Protein AF-S3EBP0-F1 (afdb_monomer_lite)

pLDDT: mean 75.63, std 21.18, range [31.36, 96.62]

Organism: Glarea lozoyensis (strain ATCC 20868 / MF5171) (NCBI:txid1116229)

Radius of gyration: 54.94 Å; chains: 1; bounding box: 92×69×129 Å

Sequence (238 aa):
MAEHQNNPNSGNFPIDYTMTTGSQNLVYSDDFMQFRIDVGENQRFEYEEEFISAAHEATAYANGRDAKVRFMFRVRAAMAAELDAMADAQIEAEEIARERAKNGVDEDAQKIEEERKKEEAEAQHNAQVRAREKEKSEAKAKELAKADENFHLSCKKFFDNTKKEDFPIPPRTGMSCPRKGCVRGNDLNVCHHDIQRLFKGQDLLRERLRWHPDRFQSGTHNQELAKEMFQLLQVIIG

Foldseek 3Di:
DDDDDDDDDDDDDDDFDFDDDPDDGDGDDPPDDDDDDCDDDDDDDPDPCVVVVLVVVLVVPPPDPVSVVVVVVVVVVVVVVVVVVVVVVVVVVVVVVVVVVVVVVVVVVVVVVVVVVVVVVVVVVVVVVVVVVVVVVVVVVVVLVVQLVVLVVLVVVCLVPVPPDDDRQRDDPDQDDPDPPWDADPPSSGTLVSVCVSCPPHDLVVVLVSLQLVVDDPPDPSSVVSVSSNVSSVVVVD

Structure (mmCIF, N/CA/C/O backbone):
data_AF-S3EBP0-F1
#
_entry.id   AF-S3EBP0-F1
#
loop_
_atom_site.group_PDB
_atom_site.id
_atom_site.type_symbol
_atom_site.label_atom_id
_atom_site.label_alt_id
_atom_site.label_comp_id
_atom_site.label_asym_id
_atom_site.label_entity_id
_atom_site.label_seq_id
_atom_site.pdbx_PDB_ins_code
_atom_site.Cartn_x
_atom_site.Cartn_y
_atom_site.Cartn_z
_atom_site.occupancy
_atom_site.B_iso_or_equiv
_atom_site.auth_seq_id
_atom_site.auth_comp_id
_atom_site.auth_asym_id
_atom_site.auth_atom_id
_atom_site.pdbx_PDB_model_num
ATOM 1 N N . MET A 1 1 ? 26.709 -59.222 -77.912 1.00 37.44 1 MET A N 1
ATOM 2 C CA . MET A 1 1 ? 27.303 -59.299 -79.262 1.00 37.44 1 MET A CA 1
ATOM 3 C C . MET A 1 1 ? 27.043 -57.975 -79.943 1.00 37.44 1 MET A C 1
ATOM 5 O O . MET A 1 1 ? 26.006 -57.379 -79.692 1.00 37.44 1 MET A O 1
ATOM 9 N N . ALA A 1 2 ? 28.057 -57.496 -80.651 1.00 37.38 2 ALA A N 1
ATOM 10 C CA . ALA A 1 2 ? 28.182 -56.152 -81.187 1.00 37.38 2 ALA A CA 1
ATOM 11 C C . ALA A 1 2 ? 27.169 -55.846 -82.293 1.00 37.38 2 ALA A C 1
ATOM 13 O O . ALA A 1 2 ? 26.900 -56.715 -83.115 1.00 37.38 2 ALA A O 1
ATOM 14 N N . GLU A 1 3 ? 26.750 -54.585 -82.379 1.00 36.06 3 GLU A N 1
ATOM 15 C CA . GLU A 1 3 ? 26.377 -53.969 -83.650 1.00 36.06 3 GLU A CA 1
ATOM 16 C C . GLU A 1 3 ? 27.093 -52.622 -83.772 1.00 36.06 3 GLU A C 1
ATOM 18 O O . GLU A 1 3 ? 26.819 -51.654 -83.067 1.00 36.06 3 GLU A O 1
ATOM 23 N N . HIS A 1 4 ? 28.092 -52.628 -84.654 1.00 38.84 4 HIS A N 1
ATOM 24 C CA . HIS A 1 4 ? 28.743 -51.455 -85.212 1.00 38.84 4 HIS A CA 1
ATOM 25 C C . HIS A 1 4 ? 27.740 -50.695 -86.084 1.00 38.84 4 HIS A C 1
ATOM 27 O O . HIS A 1 4 ? 27.168 -51.277 -87.004 1.00 38.84 4 HIS A O 1
ATOM 33 N N . GLN A 1 5 ? 27.627 -49.384 -85.886 1.00 38.72 5 GLN A N 1
ATOM 34 C CA . GLN A 1 5 ? 27.166 -48.480 -86.936 1.00 38.72 5 GLN A CA 1
ATOM 35 C C . GLN A 1 5 ? 28.302 -47.527 -87.305 1.00 38.72 5 GLN A C 1
ATOM 37 O O . GLN A 1 5 ? 28.753 -46.711 -86.506 1.00 38.72 5 GLN A O 1
ATOM 42 N N . ASN A 1 6 ? 28.783 -47.703 -88.535 1.00 39.25 6 ASN A N 1
ATOM 43 C CA . ASN A 1 6 ? 29.631 -46.768 -89.258 1.00 39.25 6 ASN A CA 1
ATOM 44 C C . ASN A 1 6 ? 28.818 -45.519 -89.613 1.00 39.25 6 ASN A C 1
ATOM 46 O O . ASN A 1 6 ? 27.736 -45.647 -90.184 1.00 39.25 6 ASN A O 1
ATOM 50 N N . ASN A 1 7 ? 29.379 -44.329 -89.399 1.00 38.22 7 ASN A N 1
ATOM 51 C CA . ASN A 1 7 ? 29.002 -43.158 -90.186 1.00 38.22 7 ASN A CA 1
ATOM 52 C C . ASN A 1 7 ? 30.250 -42.303 -90.490 1.00 38.22 7 ASN A C 1
ATOM 54 O O . ASN A 1 7 ? 30.919 -41.867 -89.550 1.00 38.22 7 ASN A O 1
ATOM 58 N N . PRO A 1 8 ? 30.601 -42.097 -91.774 1.00 46.16 8 PRO A N 1
ATOM 59 C CA . PRO A 1 8 ? 31.746 -41.305 -92.187 1.00 46.16 8 PRO A CA 1
ATOM 60 C C . PRO A 1 8 ? 31.331 -39.844 -92.370 1.00 46.16 8 PRO A C 1
ATOM 62 O O . PRO A 1 8 ? 30.480 -39.535 -93.200 1.00 46.16 8 PRO A O 1
ATOM 65 N N . ASN A 1 9 ? 31.967 -38.923 -91.648 1.00 40.44 9 ASN A N 1
ATOM 66 C CA . ASN A 1 9 ? 32.059 -37.550 -92.133 1.00 40.44 9 ASN A CA 1
ATOM 67 C C . ASN A 1 9 ? 33.312 -36.861 -91.588 1.00 40.44 9 ASN A C 1
ATOM 69 O O . ASN A 1 9 ? 33.355 -36.355 -90.469 1.00 40.44 9 ASN A O 1
ATOM 73 N N . SER A 1 10 ? 34.357 -36.903 -92.408 1.00 46.91 10 SER A N 1
ATOM 74 C CA . SER A 1 10 ? 35.570 -36.108 -92.294 1.00 46.91 10 SER A CA 1
ATOM 75 C C . SER A 1 10 ? 35.283 -34.675 -92.748 1.00 46.91 10 SER A C 1
ATOM 77 O O . SER A 1 10 ? 35.045 -34.443 -93.933 1.00 46.91 10 SER A O 1
ATOM 79 N N . GLY A 1 11 ? 35.343 -33.722 -91.821 1.00 36.75 11 GLY A N 1
ATOM 80 C CA . GLY A 1 11 ? 35.375 -32.290 -92.107 1.00 36.75 11 GLY A CA 1
ATOM 81 C C . GLY A 1 11 ? 36.528 -31.646 -91.342 1.00 36.75 11 GLY A C 1
ATOM 82 O O . GLY A 1 11 ? 36.629 -31.828 -90.134 1.00 36.75 11 GLY A O 1
ATOM 83 N N . ASN A 1 12 ? 37.409 -30.965 -92.077 1.00 43.91 12 ASN A N 1
ATOM 84 C CA . ASN A 1 12 ? 38.603 -30.241 -91.630 1.00 43.91 12 ASN A CA 1
ATOM 85 C C . ASN A 1 12 ? 38.474 -29.570 -90.252 1.00 43.91 12 ASN A C 1
ATOM 87 O O . ASN A 1 12 ? 37.668 -28.658 -90.081 1.00 43.91 12 ASN A O 1
ATOM 91 N N . PHE A 1 13 ? 39.367 -29.930 -89.330 1.00 35.25 13 PHE A N 1
ATOM 92 C CA . PHE A 1 13 ? 39.709 -29.091 -88.183 1.00 35.25 13 PHE A CA 1
ATOM 93 C C . PHE A 1 13 ? 40.887 -28.182 -88.573 1.00 35.25 13 PHE A C 1
ATOM 95 O O . PHE A 1 13 ? 41.873 -28.695 -89.112 1.00 35.25 13 PHE A O 1
ATOM 102 N N . PRO A 1 14 ? 40.829 -26.861 -88.327 1.00 40.44 14 PRO A N 1
ATOM 103 C CA . PRO A 1 14 ? 42.022 -26.029 -88.365 1.00 40.44 14 PRO A CA 1
ATOM 104 C C . PRO A 1 14 ? 42.983 -26.475 -87.254 1.00 40.44 14 PRO A C 1
ATOM 106 O O . PRO A 1 14 ? 42.573 -26.836 -86.151 1.00 40.44 14 PRO A O 1
ATOM 109 N N . ILE A 1 15 ? 44.270 -26.520 -87.586 1.00 38.59 15 ILE A N 1
ATOM 110 C CA . ILE A 1 15 ? 45.335 -26.924 -86.670 1.00 38.59 15 ILE A CA 1
ATOM 111 C C . ILE A 1 15 ? 45.624 -25.733 -85.754 1.00 38.59 15 ILE A C 1
ATOM 113 O O . ILE A 1 15 ? 46.319 -24.802 -86.157 1.00 38.59 15 ILE A O 1
ATOM 117 N N . ASP A 1 16 ? 45.104 -25.769 -84.529 1.00 36.22 16 ASP A N 1
ATOM 118 C CA . ASP A 1 16 ? 45.485 -24.817 -83.487 1.00 36.22 16 ASP A CA 1
ATOM 119 C C . ASP A 1 16 ? 46.860 -25.190 -82.922 1.00 36.22 16 ASP A C 1
ATOM 121 O O . ASP A 1 16 ? 47.054 -26.250 -82.321 1.00 36.22 16 ASP A O 1
ATOM 125 N N . TYR A 1 17 ? 47.832 -24.296 -83.102 1.00 34.47 17 TYR A N 1
ATOM 126 C CA . TYR A 1 17 ? 49.131 -24.387 -82.445 1.00 34.47 17 TYR A CA 1
ATOM 127 C C . TYR A 1 17 ? 49.066 -23.672 -81.095 1.00 34.47 17 TYR A C 1
ATOM 129 O O . TYR A 1 17 ? 49.179 -22.451 -81.012 1.00 34.47 17 TYR A O 1
ATOM 137 N N . THR A 1 18 ? 48.923 -24.435 -80.014 1.00 35.50 18 THR A N 1
ATOM 138 C CA . THR A 1 18 ? 49.114 -23.930 -78.651 1.00 35.50 18 THR A CA 1
ATOM 139 C C . THR A 1 18 ? 50.594 -24.003 -78.278 1.00 35.50 18 THR A C 1
ATOM 141 O O . THR A 1 18 ? 51.169 -25.079 -78.129 1.00 35.50 18 THR A O 1
ATOM 144 N N . MET A 1 19 ? 51.236 -22.842 -78.124 1.00 31.36 19 MET A N 1
ATOM 145 C CA . MET A 1 19 ? 52.548 -22.736 -77.481 1.00 31.36 19 MET A CA 1
ATOM 146 C C . MET A 1 19 ? 52.376 -22.201 -76.064 1.00 31.36 19 MET A C 1
ATOM 148 O O . MET A 1 19 ? 52.019 -21.045 -75.855 1.00 31.36 19 MET A O 1
ATOM 152 N N . THR A 1 20 ? 52.629 -23.064 -75.085 1.00 34.25 20 THR A N 1
ATOM 153 C CA . THR A 1 20 ? 52.508 -22.744 -73.664 1.00 34.25 20 THR A CA 1
ATOM 154 C C . THR A 1 20 ? 53.830 -22.196 -73.138 1.00 34.25 20 THR A C 1
ATOM 156 O O . THR A 1 20 ? 54.775 -22.946 -72.900 1.00 34.25 20 THR A O 1
ATOM 159 N N . THR A 1 21 ? 53.895 -20.890 -72.887 1.00 35.88 21 THR A N 1
ATOM 160 C CA . THR A 1 21 ? 54.917 -20.298 -72.014 1.00 35.88 21 THR A CA 1
ATOM 161 C C . THR A 1 21 ? 54.257 -19.291 -71.081 1.00 35.88 21 THR A C 1
ATOM 163 O O . THR A 1 21 ? 53.734 -18.291 -71.550 1.00 35.88 21 THR A O 1
ATOM 166 N N . GLY A 1 22 ? 54.280 -19.571 -69.772 1.00 36.12 22 GLY A N 1
ATOM 167 C CA . GLY A 1 22 ? 54.109 -18.595 -68.686 1.00 36.12 22 GLY A CA 1
ATOM 168 C C . GLY A 1 22 ? 52.960 -17.587 -68.817 1.00 36.12 22 GLY A C 1
ATOM 169 O O . GLY A 1 22 ? 53.165 -16.468 -69.268 1.00 36.12 22 GLY A O 1
ATOM 170 N N . SER A 1 23 ? 51.779 -17.983 -68.331 1.00 42.22 23 SER A N 1
ATOM 171 C CA . SER A 1 23 ? 50.671 -17.122 -67.874 1.00 42.22 23 SER A CA 1
ATOM 172 C C . SER A 1 23 ? 50.081 -16.071 -68.826 1.00 42.22 23 SER A C 1
ATOM 174 O O . SER A 1 23 ? 49.537 -15.090 -68.329 1.00 42.22 23 SER A O 1
ATOM 176 N N . GLN A 1 24 ? 50.121 -16.254 -70.151 1.00 40.03 24 GLN A N 1
ATOM 177 C CA . GLN A 1 24 ? 49.276 -15.508 -71.101 1.00 40.03 24 GLN A CA 1
ATOM 178 C C . GLN A 1 24 ? 48.940 -16.400 -72.307 1.00 40.03 24 GLN A C 1
ATOM 180 O O . GLN A 1 24 ? 49.831 -16.779 -73.064 1.00 40.03 24 GLN A O 1
ATOM 185 N N . ASN A 1 25 ? 47.663 -16.754 -72.491 1.00 40.31 25 ASN A N 1
ATOM 186 C CA . ASN A 1 25 ? 47.204 -17.466 -73.688 1.00 40.31 25 ASN A CA 1
ATOM 187 C C . ASN A 1 25 ? 46.898 -16.440 -74.785 1.00 40.31 25 ASN A C 1
ATOM 189 O O . ASN A 1 25 ? 45.851 -15.799 -74.773 1.00 40.31 25 ASN A O 1
ATOM 193 N N . LEU A 1 26 ? 47.820 -16.278 -75.730 1.00 38.16 26 LEU A N 1
ATOM 194 C CA . LEU A 1 26 ? 47.602 -15.500 -76.947 1.00 38.16 26 LEU A CA 1
ATOM 195 C C . LEU A 1 26 ? 47.128 -16.447 -78.053 1.00 38.16 26 LEU A C 1
ATOM 197 O O . LEU A 1 26 ? 47.911 -17.236 -78.575 1.00 38.16 26 LEU A O 1
ATOM 201 N N . VAL A 1 27 ? 45.844 -16.369 -78.398 1.00 43.31 27 VAL A N 1
ATOM 202 C CA . VAL A 1 27 ? 45.259 -17.079 -79.545 1.00 43.31 27 VAL A CA 1
ATOM 203 C C . VAL A 1 27 ? 45.339 -16.146 -80.756 1.00 43.31 27 VAL A C 1
ATOM 205 O O . VAL A 1 27 ? 44.811 -15.037 -80.710 1.00 43.31 27 VAL A O 1
ATOM 208 N N . TYR A 1 28 ? 46.025 -16.569 -81.820 1.00 38.66 28 TYR A N 1
ATOM 209 C CA . TYR A 1 28 ? 46.107 -15.837 -83.090 1.00 38.66 28 TYR A CA 1
ATOM 210 C C . TYR A 1 28 ? 45.140 -16.469 -84.095 1.00 38.66 28 TYR A C 1
ATOM 212 O O . TYR A 1 28 ? 45.227 -17.663 -84.362 1.00 38.66 28 TYR A O 1
ATOM 220 N N . SER A 1 29 ? 44.234 -15.670 -84.651 1.00 39.84 29 SER A N 1
ATOM 221 C CA . SER A 1 29 ? 43.336 -16.048 -85.746 1.00 39.84 29 SER A CA 1
ATOM 222 C C . SER A 1 29 ? 43.413 -14.947 -86.800 1.00 39.84 29 SER A C 1
ATOM 224 O O . SER A 1 29 ? 43.254 -13.774 -86.455 1.00 39.84 29 SER A O 1
ATOM 226 N N . ASP A 1 30 ? 43.671 -15.319 -88.056 1.00 40.38 30 ASP A N 1
ATOM 227 C CA . ASP A 1 30 ? 44.028 -14.390 -89.142 1.00 40.38 30 ASP A CA 1
ATOM 228 C C . ASP A 1 30 ? 42.918 -13.399 -89.537 1.00 40.38 30 ASP A C 1
ATOM 230 O O . ASP A 1 30 ? 43.219 -12.414 -90.204 1.00 40.38 30 ASP A O 1
ATOM 234 N N . ASP A 1 31 ? 41.677 -13.573 -89.066 1.00 42.28 31 ASP A N 1
ATOM 235 C CA . ASP A 1 31 ? 40.565 -12.718 -89.503 1.00 42.28 31 ASP A CA 1
ATOM 236 C C . ASP A 1 31 ? 39.992 -11.751 -88.452 1.00 42.28 31 ASP A C 1
ATOM 238 O O . ASP A 1 31 ? 39.293 -10.824 -88.840 1.00 42.28 31 ASP A O 1
ATOM 242 N N . PHE A 1 32 ? 40.307 -11.853 -87.153 1.00 41.62 32 PHE A N 1
ATOM 243 C CA . PHE A 1 32 ? 39.863 -10.871 -86.140 1.00 41.62 32 PHE A CA 1
ATOM 244 C C . PHE A 1 32 ? 40.752 -10.926 -84.882 1.00 41.62 32 PHE A C 1
ATOM 246 O O . PHE A 1 32 ? 40.867 -11.972 -84.244 1.00 41.62 32 PHE A O 1
ATOM 253 N N . MET A 1 33 ? 41.346 -9.795 -84.469 1.00 40.22 33 MET A N 1
ATOM 254 C CA . MET A 1 33 ? 42.055 -9.694 -83.182 1.00 40.22 33 MET A CA 1
ATOM 255 C C . MET A 1 33 ? 41.051 -9.565 -82.028 1.00 40.22 33 MET A C 1
ATOM 257 O O . MET A 1 33 ? 40.603 -8.468 -81.704 1.00 40.22 33 MET A O 1
ATOM 261 N N . GLN A 1 34 ? 40.721 -10.678 -81.371 1.00 45.00 34 GLN A N 1
ATOM 262 C CA . GLN A 1 34 ? 40.075 -10.659 -80.056 1.00 45.00 34 GLN A CA 1
ATOM 263 C C . GLN A 1 34 ? 41.139 -10.708 -78.956 1.00 45.00 34 GLN A C 1
ATOM 265 O O . GLN A 1 34 ? 41.785 -11.732 -78.741 1.00 45.00 34 GLN A O 1
ATOM 270 N N . PHE A 1 35 ? 41.308 -9.602 -78.230 1.00 41.03 35 PHE A N 1
ATOM 271 C CA . PHE A 1 35 ? 42.105 -9.580 -77.005 1.00 41.03 35 PHE A CA 1
ATOM 272 C C . PHE A 1 35 ? 41.252 -10.117 -75.852 1.00 41.03 35 PHE A C 1
ATOM 274 O O . PHE A 1 35 ? 40.388 -9.415 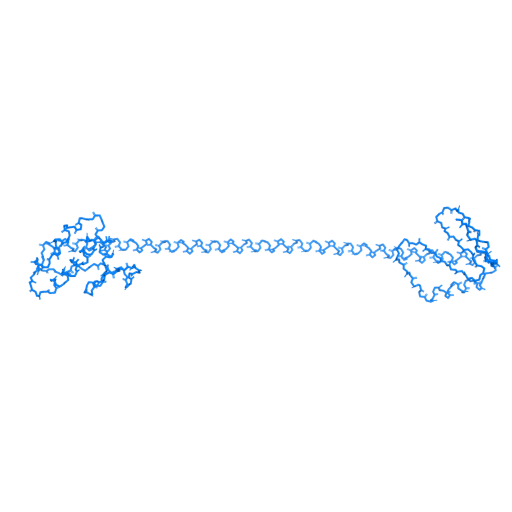-75.333 1.00 41.03 35 PHE A O 1
ATOM 281 N N . ARG A 1 36 ? 41.480 -11.371 -75.449 1.00 41.19 36 ARG A N 1
ATOM 282 C CA . ARG A 1 36 ? 41.012 -11.877 -74.153 1.00 41.19 36 ARG A CA 1
ATOM 283 C C . ARG A 1 36 ? 42.117 -11.689 -73.126 1.00 41.19 36 ARG A C 1
ATOM 285 O O . ARG A 1 36 ? 43.180 -12.292 -73.243 1.00 41.19 36 ARG A O 1
ATOM 292 N N . ILE A 1 37 ? 41.853 -10.860 -72.124 1.00 41.66 37 ILE A N 1
ATOM 293 C CA . ILE A 1 37 ? 42.626 -10.842 -70.887 1.00 41.66 37 ILE A CA 1
ATOM 294 C C . ILE A 1 37 ? 41.750 -11.556 -69.861 1.00 41.66 37 ILE A C 1
ATOM 296 O O . ILE A 1 37 ? 40.758 -10.995 -69.405 1.00 41.66 37 ILE A O 1
ATOM 300 N N . ASP A 1 38 ? 42.077 -12.810 -69.549 1.00 39.53 38 ASP A N 1
ATOM 301 C CA . ASP A 1 38 ? 41.419 -13.538 -68.463 1.00 39.53 38 ASP A CA 1
ATOM 302 C C . ASP A 1 38 ? 41.912 -12.962 -67.129 1.00 39.53 38 ASP A C 1
ATOM 304 O O . ASP A 1 38 ? 42.927 -13.384 -66.572 1.00 39.53 38 ASP A O 1
ATOM 308 N N . VAL A 1 39 ? 41.203 -11.947 -66.640 1.00 39.66 39 VAL A N 1
ATOM 309 C CA . VAL A 1 39 ? 41.251 -11.525 -65.238 1.00 39.66 39 VAL A CA 1
ATOM 310 C C . VAL A 1 39 ? 40.137 -12.303 -64.534 1.00 39.66 39 VAL A C 1
ATOM 312 O O . VAL A 1 39 ? 39.032 -12.384 -65.060 1.00 39.66 39 VAL A O 1
ATOM 315 N N . GLY A 1 40 ? 40.459 -12.958 -63.418 1.00 38.09 40 GLY A N 1
ATOM 316 C CA . GLY A 1 40 ? 39.647 -14.003 -62.779 1.00 38.09 40 GLY A CA 1
ATOM 317 C C . GLY A 1 40 ? 38.131 -13.758 -62.685 1.00 38.09 40 GLY A C 1
ATOM 318 O O . GLY A 1 40 ? 37.664 -12.632 -62.570 1.00 38.09 40 GLY A O 1
ATOM 319 N N . GLU A 1 41 ? 37.405 -14.879 -62.743 1.00 45.50 41 GLU A N 1
ATOM 320 C CA . GLU A 1 41 ? 35.953 -15.095 -62.641 1.00 45.50 41 GLU A CA 1
ATOM 321 C C . GLU A 1 41 ? 35.037 -13.850 -62.558 1.00 45.50 41 GLU A C 1
ATOM 323 O O . GLU A 1 41 ? 34.880 -13.211 -61.521 1.00 45.50 41 GLU A O 1
ATOM 328 N N . ASN A 1 42 ? 34.293 -13.641 -63.654 1.00 43.41 42 ASN A N 1
ATOM 329 C CA . ASN A 1 42 ? 33.042 -12.876 -63.750 1.00 43.41 42 ASN A CA 1
ATOM 330 C C . ASN A 1 42 ? 33.100 -11.339 -63.711 1.00 43.41 42 ASN A C 1
ATOM 332 O O . ASN A 1 42 ? 32.162 -10.705 -63.224 1.00 43.41 42 ASN A O 1
ATOM 336 N N . GLN A 1 43 ? 34.088 -10.715 -64.355 1.00 39.16 43 GLN A N 1
ATOM 337 C CA . GLN A 1 43 ? 33.939 -9.326 -64.812 1.00 39.16 43 GLN A CA 1
ATOM 338 C C . GLN A 1 43 ? 34.038 -9.236 -66.338 1.00 39.16 43 GLN A C 1
ATOM 340 O O . GLN A 1 43 ? 35.099 -9.386 -66.937 1.00 39.16 43 GLN A O 1
ATOM 345 N N . ARG A 1 44 ? 32.885 -9.024 -66.983 1.00 43.78 44 ARG A N 1
ATOM 346 C CA . ARG A 1 44 ? 32.775 -8.739 -68.416 1.00 43.78 44 ARG A CA 1
ATOM 347 C C . ARG A 1 44 ? 32.837 -7.222 -68.578 1.00 43.78 44 ARG A C 1
ATOM 349 O O . ARG A 1 44 ? 31.841 -6.549 -68.340 1.00 43.78 44 ARG A O 1
ATOM 356 N N . PHE A 1 45 ? 34.000 -6.694 -68.937 1.00 44.06 45 PHE A N 1
ATOM 357 C CA . PHE A 1 45 ? 34.137 -5.280 -69.279 1.00 44.06 45 PHE A CA 1
ATOM 358 C C . PHE A 1 45 ? 33.641 -5.079 -70.716 1.00 44.06 45 PHE A C 1
ATOM 360 O O . PHE A 1 45 ? 34.280 -5.517 -71.674 1.00 44.06 45 PHE A O 1
ATOM 367 N N . GLU A 1 46 ? 32.458 -4.485 -70.869 1.00 47.78 46 GLU A N 1
ATOM 368 C CA . GLU A 1 46 ? 32.032 -3.904 -72.142 1.00 47.78 46 GLU A CA 1
ATOM 369 C C . GLU A 1 46 ? 32.830 -2.613 -72.328 1.00 47.78 46 GLU A C 1
ATOM 371 O O . GLU A 1 46 ? 32.505 -1.578 -71.757 1.00 47.78 46 GLU A O 1
ATOM 376 N N . TYR A 1 47 ? 33.940 -2.695 -73.060 1.00 45.56 47 TYR A N 1
ATOM 377 C CA . TYR A 1 47 ? 34.659 -1.499 -73.479 1.00 45.56 47 TYR A CA 1
ATOM 378 C C . TYR A 1 47 ? 33.797 -0.758 -74.507 1.00 45.56 47 TYR A C 1
ATOM 380 O O . TYR A 1 47 ? 33.420 -1.337 -75.528 1.00 45.56 47 TYR A O 1
ATOM 388 N N . GLU A 1 48 ? 33.473 0.502 -74.215 1.00 46.22 48 GLU A N 1
ATOM 389 C CA . GLU A 1 48 ? 32.742 1.397 -75.113 1.00 46.22 48 GLU A CA 1
ATOM 390 C C . GLU A 1 48 ? 33.448 1.494 -76.481 1.00 46.22 48 GLU A C 1
ATOM 392 O O . GLU A 1 48 ? 34.679 1.420 -76.581 1.00 46.22 48 GLU A O 1
ATOM 397 N N . GLU A 1 49 ? 32.656 1.641 -77.551 1.00 48.91 49 GLU A N 1
ATOM 398 C CA . GLU A 1 49 ? 33.058 1.570 -78.969 1.00 48.91 49 GLU A CA 1
ATOM 399 C C . GLU A 1 49 ? 34.276 2.443 -79.349 1.00 48.91 49 GLU A C 1
ATOM 401 O O . GLU A 1 49 ? 34.960 2.163 -80.339 1.00 48.91 49 GLU A O 1
ATOM 406 N N . GLU A 1 50 ? 34.615 3.454 -78.545 1.00 49.97 50 GLU A N 1
ATOM 407 C CA . GLU A 1 50 ? 35.788 4.311 -78.740 1.00 49.97 50 GLU A CA 1
ATOM 408 C C . GLU A 1 50 ? 37.123 3.546 -78.651 1.00 49.97 50 GLU A C 1
ATOM 410 O O . GLU A 1 50 ? 38.061 3.843 -79.399 1.00 49.97 50 GLU A O 1
ATOM 415 N N . PHE A 1 51 ? 37.213 2.502 -77.816 1.00 50.34 51 PHE A N 1
ATOM 416 C CA . PHE A 1 51 ? 38.450 1.720 -77.670 1.00 50.34 51 PHE A CA 1
ATOM 417 C C . PHE A 1 51 ? 38.702 0.798 -78.874 1.00 50.34 51 PHE A C 1
ATOM 419 O O . PHE A 1 51 ? 39.846 0.589 -79.291 1.00 50.34 51 PHE A O 1
ATOM 426 N N . ILE A 1 52 ? 37.625 0.288 -79.482 1.00 54.25 52 ILE A N 1
ATOM 427 C CA . ILE A 1 52 ? 37.678 -0.538 -80.696 1.00 54.25 52 ILE A CA 1
ATOM 428 C C . ILE A 1 52 ? 38.057 0.333 -81.901 1.00 54.25 52 ILE A C 1
ATOM 430 O O . ILE A 1 52 ? 38.893 -0.071 -82.713 1.00 54.25 52 ILE A O 1
ATOM 434 N N . SER A 1 53 ? 37.536 1.563 -81.972 1.00 55.09 53 SER A N 1
ATOM 435 C CA . SER A 1 53 ? 37.888 2.523 -83.025 1.00 55.09 53 SER A CA 1
ATOM 436 C C . SER A 1 53 ? 39.374 2.912 -82.982 1.00 55.09 53 SER A C 1
ATOM 438 O O . SER A 1 53 ? 40.041 2.925 -84.018 1.00 55.09 53 SER A O 1
ATOM 440 N N . ALA A 1 54 ? 39.947 3.115 -81.790 1.00 54.47 54 ALA A N 1
ATOM 441 C CA . ALA A 1 54 ? 41.377 3.399 -81.635 1.00 54.47 54 ALA A CA 1
ATOM 442 C C . ALA A 1 54 ? 42.283 2.210 -82.028 1.00 54.47 54 ALA A C 1
ATOM 444 O O . ALA A 1 54 ? 43.377 2.403 -82.567 1.00 54.47 54 ALA A O 1
ATOM 445 N N . ALA A 1 55 ? 41.838 0.970 -81.796 1.00 55.12 55 ALA A N 1
ATOM 446 C CA . ALA A 1 55 ? 42.556 -0.236 -82.219 1.00 55.12 55 ALA A CA 1
ATOM 447 C C . ALA A 1 55 ? 42.481 -0.465 -83.746 1.00 55.12 55 ALA A C 1
ATOM 449 O O . ALA A 1 55 ? 43.454 -0.916 -84.364 1.00 55.12 55 ALA A O 1
ATOM 450 N N . HIS A 1 56 ? 41.355 -0.105 -84.369 1.00 54.19 56 HIS A N 1
ATOM 451 C CA . HIS A 1 56 ? 41.174 -0.143 -85.823 1.00 54.19 56 HIS A CA 1
ATOM 452 C C . HIS A 1 56 ? 41.985 0.953 -86.545 1.00 54.19 56 HIS A C 1
ATOM 454 O O . HIS A 1 56 ? 42.604 0.685 -87.575 1.00 54.19 56 HIS A O 1
ATOM 460 N N . GLU A 1 57 ? 42.106 2.159 -85.979 1.00 53.34 57 GLU A N 1
ATOM 461 C CA . GLU A 1 57 ? 43.012 3.189 -86.519 1.00 53.34 57 GLU A CA 1
ATOM 462 C C . GLU A 1 57 ? 44.497 2.814 -86.368 1.00 53.34 57 GLU A C 1
ATOM 464 O O . GLU A 1 57 ? 45.310 3.105 -87.249 1.00 53.34 57 GLU A O 1
ATOM 469 N N . ALA A 1 58 ? 44.874 2.109 -85.295 1.00 51.25 58 ALA A N 1
ATOM 470 C CA . ALA A 1 58 ? 46.252 1.656 -85.093 1.00 51.25 58 ALA A CA 1
ATOM 471 C C . ALA A 1 58 ? 46.667 0.530 -86.062 1.00 51.25 58 ALA A C 1
ATOM 473 O O . ALA A 1 58 ? 47.839 0.436 -86.439 1.00 51.25 58 ALA A O 1
ATOM 474 N N . THR A 1 59 ? 45.719 -0.308 -86.491 1.00 52.53 59 THR A N 1
ATOM 475 C CA . THR A 1 59 ? 45.958 -1.364 -87.490 1.00 52.53 59 THR A CA 1
ATOM 476 C C . THR A 1 59 ? 46.008 -0.812 -88.916 1.00 52.53 59 THR A C 1
ATOM 478 O O . THR A 1 59 ? 46.804 -1.299 -89.718 1.00 52.53 59 THR A O 1
ATOM 481 N N . ALA A 1 60 ? 45.288 0.276 -89.209 1.00 51.25 60 ALA A N 1
ATOM 482 C CA . ALA A 1 60 ? 45.370 0.977 -90.494 1.00 51.25 60 ALA A CA 1
ATOM 483 C C . ALA A 1 60 ? 46.719 1.702 -90.734 1.00 51.25 60 ALA A C 1
ATOM 485 O O . ALA A 1 60 ? 47.066 1.990 -91.878 1.00 51.25 60 ALA A O 1
ATOM 486 N N . TYR A 1 61 ? 47.519 1.946 -89.685 1.00 50.12 61 TYR A N 1
ATOM 487 C CA . TYR A 1 61 ? 48.844 2.592 -89.762 1.00 50.12 61 TYR A CA 1
ATOM 488 C C . TYR A 1 61 ? 50.033 1.634 -89.533 1.00 50.12 61 TYR A C 1
ATOM 490 O O . TYR A 1 61 ? 51.149 2.056 -89.210 1.00 50.12 61 TYR A O 1
ATOM 498 N N . ALA A 1 62 ? 49.834 0.325 -89.705 1.00 49.88 62 ALA A N 1
ATOM 499 C CA . ALA A 1 62 ? 50.853 -0.685 -89.437 1.00 49.88 62 ALA A CA 1
ATOM 500 C C . ALA A 1 62 ? 51.664 -1.073 -90.688 1.00 49.88 62 ALA A C 1
ATOM 502 O O . ALA A 1 62 ? 51.535 -2.172 -91.209 1.00 49.88 62 ALA A O 1
ATOM 503 N N . ASN A 1 63 ? 52.584 -0.201 -91.108 1.00 53.75 63 ASN A N 1
ATOM 504 C CA . ASN A 1 63 ? 53.793 -0.632 -91.834 1.00 53.75 63 ASN A CA 1
ATOM 505 C C . ASN A 1 63 ? 55.098 -0.235 -91.107 1.00 53.75 63 ASN A C 1
ATOM 507 O O . ASN A 1 63 ? 56.188 -0.365 -91.657 1.00 53.75 63 ASN A O 1
ATOM 511 N N . GLY A 1 64 ? 55.024 0.203 -89.841 1.00 54.94 64 GLY A N 1
ATOM 512 C CA . GLY A 1 64 ? 56.196 0.539 -89.025 1.00 54.94 64 GLY A CA 1
ATOM 513 C C . GLY A 1 64 ? 56.107 -0.030 -87.609 1.00 54.94 64 GLY A C 1
ATOM 514 O O . GLY A 1 64 ? 55.151 0.250 -86.889 1.00 54.94 64 GLY A O 1
ATOM 515 N N . ARG A 1 65 ? 57.130 -0.787 -87.175 1.00 57.88 65 ARG A N 1
ATOM 516 C CA . ARG A 1 65 ? 57.255 -1.343 -85.805 1.00 57.88 65 ARG A CA 1
ATOM 517 C C . ARG A 1 65 ? 57.042 -0.301 -84.692 1.00 57.88 65 ARG A C 1
ATOM 519 O O . ARG A 1 65 ? 56.631 -0.671 -83.600 1.00 57.88 65 ARG A O 1
ATOM 526 N N . ASP A 1 66 ? 57.285 0.979 -84.970 1.00 66.62 66 ASP A N 1
ATOM 527 C CA . ASP A 1 66 ? 57.178 2.091 -84.016 1.00 66.62 66 ASP A CA 1
ATOM 528 C C . ASP A 1 66 ? 55.721 2.445 -83.636 1.00 66.62 66 ASP A C 1
ATOM 530 O O . ASP A 1 66 ? 55.432 2.758 -82.481 1.00 66.62 66 ASP A O 1
ATOM 534 N N . ALA A 1 67 ? 54.763 2.316 -84.564 1.00 63.25 67 ALA A N 1
ATOM 535 C CA . ALA A 1 67 ? 53.357 2.653 -84.306 1.00 63.25 67 ALA A CA 1
ATOM 536 C C . ALA A 1 67 ? 52.698 1.676 -83.314 1.00 63.25 67 ALA A C 1
ATOM 538 O O . ALA A 1 67 ? 52.014 2.092 -82.377 1.00 63.25 67 ALA A O 1
ATOM 539 N N . LYS A 1 68 ? 52.988 0.376 -83.459 1.00 68.31 68 LYS A N 1
ATOM 540 C CA . LYS A 1 68 ? 52.517 -0.678 -82.547 1.00 68.31 68 LYS A CA 1
ATOM 541 C C . LYS A 1 68 ? 53.071 -0.499 -81.133 1.00 68.31 68 LYS A C 1
ATOM 543 O O . LYS A 1 68 ? 52.348 -0.683 -80.159 1.00 68.31 68 LYS A O 1
ATOM 548 N N . VAL A 1 69 ? 54.340 -0.107 -81.016 1.00 71.88 69 VAL A N 1
ATOM 549 C CA . VAL A 1 69 ? 54.983 0.151 -79.721 1.00 71.88 69 VAL A CA 1
ATOM 550 C C . VAL A 1 69 ? 54.317 1.338 -79.020 1.00 71.88 69 VAL A C 1
ATOM 552 O O . VAL A 1 69 ? 53.940 1.216 -77.856 1.00 71.88 69 VAL A O 1
ATOM 555 N N . ARG A 1 70 ? 54.070 2.451 -79.725 1.00 73.44 70 ARG A N 1
ATOM 556 C CA . ARG A 1 70 ? 53.370 3.621 -79.157 1.00 73.44 70 ARG A CA 1
ATOM 557 C C . ARG A 1 70 ? 51.933 3.314 -78.732 1.00 73.44 70 ARG A C 1
ATOM 559 O O . ARG A 1 70 ? 51.511 3.795 -77.684 1.00 73.44 70 ARG A O 1
ATOM 566 N N . PHE A 1 71 ? 51.203 2.508 -79.503 1.00 75.12 71 PHE A N 1
ATOM 567 C CA . PHE A 1 71 ? 49.861 2.053 -79.129 1.00 75.12 71 PHE A CA 1
ATOM 568 C C . PHE A 1 71 ? 49.890 1.238 -77.828 1.00 75.12 71 PHE A C 1
ATOM 570 O O . PHE A 1 71 ? 49.189 1.579 -76.880 1.00 75.12 71 PHE A O 1
ATOM 577 N N . MET A 1 72 ? 50.779 0.243 -77.724 1.00 75.31 72 MET A N 1
ATOM 578 C CA . MET A 1 72 ? 50.927 -0.565 -76.504 1.00 75.31 72 MET A CA 1
ATOM 579 C C . MET A 1 72 ? 51.331 0.271 -75.281 1.00 75.31 72 MET A C 1
ATOM 581 O O . MET A 1 72 ? 50.849 0.012 -74.181 1.00 75.31 72 MET A O 1
ATOM 585 N N . PHE A 1 73 ? 52.177 1.295 -75.452 1.00 77.50 73 PHE A N 1
ATOM 586 C CA . PHE A 1 73 ? 52.515 2.222 -74.368 1.00 77.50 73 PHE A CA 1
ATOM 587 C C . PHE A 1 73 ? 51.312 3.048 -73.904 1.00 77.50 73 PHE A C 1
ATOM 589 O O . PHE A 1 73 ? 51.149 3.230 -72.702 1.00 77.50 73 PHE A O 1
ATOM 596 N N . ARG A 1 74 ? 50.455 3.514 -74.823 1.00 77.75 74 ARG A N 1
ATOM 597 C CA . ARG A 1 74 ? 49.224 4.240 -74.467 1.00 77.75 74 ARG A CA 1
ATOM 598 C C . ARG A 1 74 ? 48.220 3.345 -73.751 1.00 77.75 74 ARG A C 1
ATOM 600 O O . ARG A 1 74 ? 47.689 3.761 -72.733 1.00 77.75 74 ARG A O 1
ATOM 607 N N . VAL A 1 75 ? 48.024 2.116 -74.229 1.00 79.75 75 VAL A N 1
ATOM 608 C CA . VAL A 1 75 ? 47.146 1.136 -73.568 1.00 79.75 75 VAL A CA 1
ATOM 609 C C . VAL A 1 75 ? 47.659 0.818 -72.164 1.00 79.75 75 VAL A C 1
ATOM 611 O O .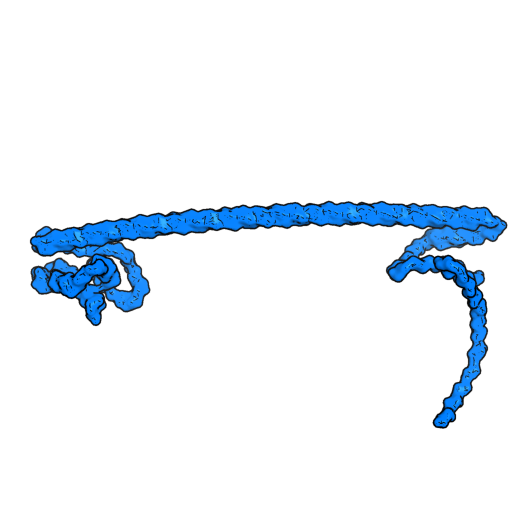 VAL A 1 75 ? 46.897 0.865 -71.207 1.00 79.75 75 VAL A O 1
ATOM 614 N N . ARG A 1 76 ? 48.967 0.583 -72.006 1.00 77.50 76 ARG A N 1
ATOM 615 C CA . ARG A 1 76 ? 49.571 0.337 -70.689 1.00 77.50 76 ARG A CA 1
ATOM 616 C C . ARG A 1 76 ? 49.465 1.548 -69.761 1.00 77.50 76 ARG A C 1
ATOM 618 O O . ARG A 1 76 ? 49.261 1.363 -68.568 1.00 77.50 76 ARG A O 1
ATOM 625 N N . ALA A 1 77 ? 49.608 2.763 -70.291 1.00 81.38 77 ALA A N 1
ATOM 626 C CA . ALA A 1 77 ? 49.441 3.990 -69.518 1.00 81.38 77 ALA A CA 1
ATOM 627 C C . ALA A 1 77 ? 47.982 4.196 -69.078 1.00 81.38 77 ALA A C 1
ATOM 629 O O . ALA A 1 77 ? 47.755 4.564 -67.933 1.00 81.38 77 ALA A O 1
ATOM 630 N N . ALA A 1 78 ? 47.010 3.905 -69.948 1.00 79.38 78 ALA A N 1
ATOM 631 C CA . ALA A 1 78 ? 45.588 3.962 -69.614 1.00 79.38 78 ALA A CA 1
ATOM 632 C C . ALA A 1 78 ? 45.221 2.932 -68.535 1.00 79.38 78 ALA A C 1
ATOM 634 O O . ALA A 1 78 ? 44.626 3.293 -67.529 1.00 79.38 78 ALA A O 1
ATOM 635 N N . MET A 1 79 ? 45.678 1.683 -68.680 1.00 82.69 79 MET A N 1
ATOM 636 C CA . MET A 1 79 ? 45.458 0.642 -67.669 1.00 82.69 79 MET A CA 1
ATOM 637 C C . MET A 1 79 ? 46.133 0.961 -66.330 1.00 82.69 79 MET A C 1
ATOM 639 O O . MET A 1 79 ? 45.579 0.658 -65.281 1.00 82.69 79 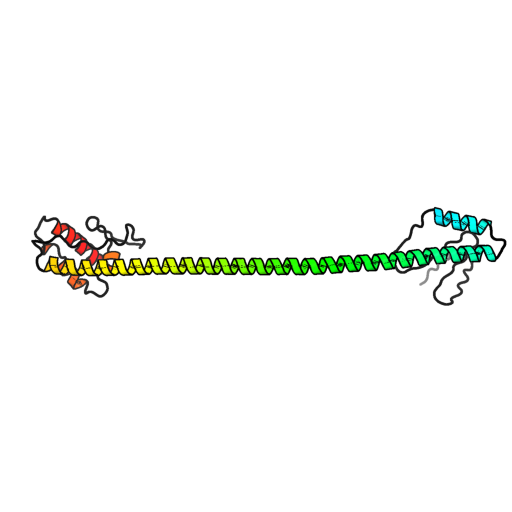MET A O 1
ATOM 643 N N . ALA A 1 80 ? 47.326 1.566 -66.342 1.00 83.75 80 ALA A N 1
ATOM 644 C CA . ALA A 1 80 ? 47.988 2.001 -65.113 1.00 83.75 80 ALA A CA 1
ATOM 645 C C . ALA A 1 80 ? 47.200 3.120 -64.415 1.00 83.75 80 ALA A C 1
ATOM 647 O O . ALA A 1 80 ? 47.001 3.049 -63.210 1.00 83.75 80 ALA A O 1
ATOM 648 N N . ALA A 1 81 ? 46.694 4.099 -65.172 1.00 84.56 81 ALA A N 1
ATOM 649 C CA . ALA A 1 81 ? 45.858 5.165 -64.625 1.00 84.56 81 ALA A CA 1
ATOM 650 C C . ALA A 1 81 ? 44.527 4.636 -64.059 1.00 84.56 81 ALA A C 1
ATOM 652 O O . ALA A 1 81 ? 44.081 5.104 -63.017 1.00 84.56 81 ALA A O 1
ATOM 653 N N . GLU A 1 82 ? 43.911 3.642 -64.709 1.00 82.69 82 GLU A N 1
ATOM 654 C CA . GLU A 1 82 ? 42.719 2.967 -64.181 1.00 82.69 82 GLU A CA 1
ATOM 655 C C . GLU A 1 82 ? 43.023 2.182 -62.901 1.00 82.69 82 GLU A C 1
ATOM 657 O O . GLU A 1 82 ? 42.265 2.273 -61.939 1.00 82.69 82 GLU A O 1
ATOM 662 N N . LEU A 1 83 ? 44.141 1.450 -62.853 1.00 83.50 83 LEU A N 1
ATOM 663 C CA . LEU A 1 83 ? 44.563 0.723 -61.653 1.00 83.50 83 LEU A CA 1
ATOM 664 C C . LEU A 1 83 ? 44.833 1.666 -60.474 1.00 83.50 83 LEU A C 1
ATOM 666 O O . LEU A 1 83 ? 44.404 1.365 -59.360 1.00 83.50 83 LEU A O 1
ATOM 670 N N . ASP A 1 84 ? 45.486 2.803 -60.718 1.00 89.06 84 ASP A N 1
ATOM 671 C CA . ASP A 1 84 ? 45.728 3.823 -59.693 1.00 89.06 84 ASP A CA 1
ATOM 672 C C . ASP A 1 84 ? 44.400 4.438 -59.209 1.00 89.06 84 ASP A C 1
ATOM 674 O O . ASP A 1 84 ? 44.158 4.512 -58.006 1.00 89.06 84 ASP A O 1
ATOM 678 N N . ALA A 1 85 ? 43.473 4.765 -60.120 1.00 86.12 85 ALA A N 1
ATOM 679 C CA . ALA A 1 85 ? 42.150 5.283 -59.758 1.00 86.12 85 ALA A CA 1
ATOM 680 C C . ALA A 1 85 ? 41.303 4.269 -58.963 1.00 86.12 85 ALA A C 1
ATOM 682 O O . ALA A 1 85 ? 40.571 4.645 -58.046 1.00 86.12 85 ALA A O 1
ATOM 683 N N . MET A 1 86 ? 41.403 2.975 -59.284 1.00 87.50 86 MET A N 1
ATOM 684 C CA . MET A 1 86 ? 40.739 1.914 -58.520 1.00 87.50 86 MET A CA 1
ATOM 685 C C . MET A 1 86 ? 41.354 1.738 -57.127 1.00 87.50 86 MET A C 1
ATOM 687 O O . MET A 1 86 ? 40.617 1.480 -56.175 1.00 87.50 86 MET A O 1
ATOM 691 N N . ALA A 1 87 ? 42.676 1.880 -56.994 1.00 88.50 87 ALA A N 1
ATOM 692 C CA . ALA A 1 87 ? 43.353 1.834 -55.701 1.00 88.50 87 ALA A CA 1
ATOM 693 C C . ALA A 1 87 ? 42.937 3.016 -54.810 1.00 88.50 87 ALA A C 1
ATOM 695 O O . ALA A 1 87 ? 42.582 2.803 -53.650 1.00 88.50 87 ALA A O 1
ATOM 696 N N . ASP A 1 88 ? 42.883 4.229 -55.364 1.00 90.81 88 ASP A N 1
ATOM 697 C CA . ASP A 1 88 ? 42.421 5.423 -54.648 1.00 90.81 88 ASP A CA 1
ATOM 698 C C . ASP A 1 88 ? 40.955 5.280 -54.200 1.00 90.81 88 ASP A C 1
ATOM 700 O O . ASP A 1 88 ? 40.627 5.537 -53.039 1.00 90.81 88 ASP A O 1
ATOM 704 N N . ALA A 1 89 ? 40.081 4.765 -55.073 1.00 88.50 89 ALA A N 1
ATOM 705 C CA . ALA A 1 89 ? 38.679 4.512 -54.737 1.00 88.50 89 ALA A CA 1
ATOM 706 C C . ALA A 1 89 ? 38.507 3.456 -53.628 1.00 88.50 89 ALA A C 1
ATOM 708 O O . ALA A 1 89 ? 37.594 3.556 -52.805 1.00 88.50 89 ALA A O 1
ATOM 709 N N . GLN A 1 90 ? 39.375 2.438 -53.580 1.00 87.56 90 GLN A N 1
ATOM 710 C CA . GLN A 1 90 ? 39.364 1.451 -52.496 1.00 87.56 90 GLN A CA 1
ATOM 711 C C . GLN A 1 90 ? 39.795 2.059 -51.160 1.00 87.56 90 GLN A C 1
ATOM 713 O O . GLN A 1 90 ? 39.178 1.757 -50.137 1.00 87.56 90 GLN A O 1
ATOM 718 N N . ILE A 1 91 ? 40.812 2.925 -51.167 1.00 90.81 91 ILE A N 1
ATOM 719 C CA . ILE A 1 91 ? 41.281 3.618 -49.961 1.00 90.81 91 ILE A CA 1
ATOM 720 C C . ILE A 1 91 ? 40.166 4.509 -49.394 1.00 90.81 91 ILE A C 1
ATOM 722 O O . ILE A 1 91 ? 39.866 4.424 -48.202 1.00 90.81 91 ILE A O 1
ATOM 726 N N . GLU A 1 92 ? 39.499 5.295 -50.243 1.00 91.06 92 GLU A N 1
ATOM 727 C CA . GLU A 1 92 ? 38.394 6.170 -49.828 1.00 91.06 92 GLU A CA 1
ATOM 728 C C . GLU A 1 92 ? 37.201 5.368 -49.275 1.00 91.06 92 GLU A C 1
ATOM 730 O O . GLU A 1 92 ? 36.634 5.705 -48.231 1.00 91.06 92 GLU A O 1
ATOM 735 N N . ALA A 1 93 ? 36.847 4.250 -49.918 1.00 86.88 93 ALA A N 1
ATOM 736 C CA . ALA A 1 93 ? 35.774 3.378 -49.443 1.00 86.88 93 ALA A CA 1
ATOM 737 C C . ALA A 1 93 ? 36.076 2.765 -48.062 1.00 86.88 93 ALA A C 1
ATOM 739 O O . ALA A 1 93 ? 35.175 2.659 -47.221 1.00 86.88 93 ALA A O 1
ATOM 740 N N . GLU A 1 94 ? 37.329 2.376 -47.802 1.00 89.06 94 GLU A N 1
ATOM 741 C CA . GLU A 1 94 ? 37.738 1.843 -46.501 1.00 89.06 94 GLU A CA 1
ATOM 742 C C . GLU A 1 94 ? 37.731 2.927 -45.410 1.00 89.06 94 GLU A C 1
ATOM 744 O O . GLU A 1 94 ? 37.318 2.663 -44.276 1.00 89.06 94 GLU A O 1
ATOM 749 N N . GLU A 1 95 ? 38.122 4.159 -45.741 1.00 90.88 95 GLU A N 1
ATOM 750 C CA . GLU A 1 95 ? 38.083 5.293 -44.814 1.00 90.88 95 GLU A CA 1
ATOM 751 C C . GLU A 1 95 ? 36.643 5.638 -44.400 1.00 90.88 95 GLU A C 1
ATOM 753 O O . GLU A 1 95 ? 36.340 5.687 -43.203 1.00 90.88 95 GLU A O 1
ATOM 758 N N . ILE A 1 96 ? 35.718 5.721 -45.364 1.00 87.50 96 ILE A N 1
ATOM 759 C CA . ILE A 1 96 ? 34.282 5.925 -45.105 1.00 87.50 96 ILE A CA 1
ATOM 760 C C . ILE A 1 96 ? 33.708 4.789 -44.241 1.00 87.50 96 ILE A C 1
ATOM 762 O O . ILE A 1 96 ? 32.901 5.030 -43.335 1.00 87.50 96 ILE A O 1
ATOM 766 N N . ALA A 1 97 ? 34.111 3.538 -44.491 1.00 84.62 97 ALA A N 1
ATOM 767 C CA . ALA A 1 97 ? 33.671 2.397 -43.689 1.00 84.62 97 ALA A CA 1
ATOM 768 C C . ALA A 1 97 ? 34.179 2.478 -42.237 1.00 84.62 97 ALA A C 1
ATOM 770 O O . ALA A 1 97 ? 33.420 2.203 -41.303 1.00 84.62 97 ALA A O 1
ATOM 771 N N . ARG A 1 98 ? 35.433 2.903 -42.028 1.00 83.12 98 ARG A N 1
ATOM 772 C CA . ARG A 1 98 ? 36.020 3.091 -40.691 1.00 83.12 98 ARG A CA 1
ATOM 773 C C . ARG A 1 98 ? 35.345 4.220 -39.914 1.00 83.12 98 ARG A C 1
ATOM 775 O O . ARG A 1 98 ? 35.111 4.055 -38.717 1.00 83.12 98 ARG A O 1
ATOM 782 N N . GLU A 1 99 ? 35.016 5.339 -40.554 1.00 80.69 99 GLU A N 1
ATOM 783 C CA . GLU A 1 99 ? 34.300 6.442 -39.895 1.00 80.69 99 GLU A CA 1
ATOM 784 C C . GLU A 1 99 ? 32.882 6.045 -39.480 1.00 80.69 99 GLU A C 1
ATOM 786 O O . GLU A 1 99 ? 32.481 6.288 -38.341 1.00 80.69 99 GLU A O 1
ATOM 791 N N . ARG A 1 100 ? 32.140 5.352 -40.354 1.00 78.12 100 ARG A N 1
ATOM 792 C CA . ARG A 1 100 ? 30.800 4.839 -40.019 1.00 78.12 100 ARG A CA 1
ATOM 793 C C . ARG A 1 100 ? 30.833 3.849 -38.855 1.00 78.12 100 ARG A C 1
ATOM 795 O O . ARG A 1 100 ? 29.962 3.906 -37.992 1.00 78.12 100 ARG A O 1
ATOM 802 N N . ALA A 1 101 ? 31.841 2.976 -38.807 1.00 78.31 101 ALA A N 1
ATOM 803 C CA . ALA A 1 101 ? 32.013 2.036 -37.703 1.00 78.31 101 ALA A CA 1
ATOM 804 C C . ALA A 1 101 ? 32.320 2.745 -36.372 1.00 78.31 101 ALA A C 1
ATOM 806 O O . ALA A 1 101 ? 31.773 2.357 -35.345 1.00 78.31 101 ALA A O 1
ATOM 807 N N . LYS A 1 102 ? 33.149 3.799 -36.379 1.00 77.12 102 LYS A N 1
ATOM 808 C CA . LYS A 1 102 ? 33.430 4.599 -35.174 1.00 77.12 102 LYS A CA 1
ATOM 809 C C . LYS A 1 102 ? 32.184 5.333 -34.674 1.00 77.12 102 LYS A C 1
ATOM 811 O O . LYS A 1 102 ? 31.846 5.202 -33.503 1.00 77.12 102 LYS A O 1
ATOM 816 N N . ASN A 1 103 ? 31.466 6.013 -35.568 1.00 75.69 103 ASN A N 1
ATOM 817 C CA . ASN A 1 103 ? 30.265 6.764 -35.198 1.00 75.69 103 ASN A CA 1
ATOM 818 C C . ASN A 1 103 ? 29.156 5.850 -34.646 1.00 75.69 103 ASN A C 1
ATOM 820 O O . ASN A 1 103 ? 28.504 6.212 -33.673 1.00 75.69 103 ASN A O 1
ATOM 824 N N . GLY A 1 104 ? 28.986 4.642 -35.202 1.00 71.12 104 GLY A N 1
ATOM 825 C CA . GLY A 1 104 ? 28.019 3.668 -34.680 1.00 71.12 104 GLY A CA 1
ATOM 826 C C . GLY A 1 104 ? 28.338 3.185 -33.259 1.00 71.12 104 GLY A C 1
ATOM 827 O O . GLY A 1 104 ? 27.433 3.033 -32.444 1.00 71.12 104 GLY A O 1
ATOM 828 N N . VAL A 1 105 ? 29.622 3.001 -32.925 1.00 70.75 105 VAL A N 1
ATOM 829 C CA . VAL A 1 105 ? 30.047 2.604 -31.568 1.00 70.75 105 VAL A CA 1
ATOM 830 C C . VAL A 1 105 ? 29.789 3.720 -30.550 1.00 70.75 105 VAL A C 1
ATOM 832 O O . VAL A 1 105 ? 29.365 3.438 -29.427 1.00 70.75 105 VAL A O 1
ATOM 835 N N . ASP A 1 106 ? 30.006 4.978 -30.936 1.00 77.31 106 ASP A N 1
ATOM 836 C CA . ASP A 1 106 ? 29.765 6.128 -30.060 1.00 77.31 106 ASP A CA 1
ATOM 837 C C . ASP A 1 106 ? 28.263 6.367 -29.814 1.00 77.31 106 ASP A C 1
ATOM 839 O O . ASP A 1 106 ? 27.873 6.698 -28.691 1.00 77.31 106 ASP A O 1
ATOM 843 N N . GLU A 1 107 ? 27.405 6.151 -30.819 1.00 76.62 107 GLU A N 1
ATOM 844 C CA . GLU A 1 107 ? 25.942 6.231 -30.677 1.00 76.62 107 GLU A CA 1
ATOM 845 C C . GLU A 1 107 ? 25.384 5.127 -29.763 1.00 76.62 107 GLU A C 1
ATOM 847 O O . GLU A 1 107 ? 24.591 5.412 -28.857 1.00 76.62 107 GLU A O 1
ATOM 852 N N . ASP A 1 108 ? 25.839 3.882 -29.932 1.00 81.31 108 ASP A N 1
ATOM 853 C CA . ASP A 1 108 ? 25.427 2.764 -29.076 1.00 81.31 108 ASP A CA 1
ATOM 854 C C . ASP A 1 108 ? 25.878 2.970 -27.619 1.00 81.31 108 ASP A C 1
ATOM 856 O O . ASP A 1 108 ? 25.104 2.743 -26.683 1.00 81.31 108 ASP A O 1
ATOM 860 N N . ALA A 1 109 ? 27.100 3.470 -27.402 1.00 83.50 109 ALA A N 1
ATOM 861 C CA . ALA A 1 109 ? 27.608 3.776 -26.065 1.00 83.50 109 ALA A CA 1
ATOM 862 C C . ALA A 1 109 ? 26.805 4.892 -25.370 1.00 83.50 109 ALA A C 1
ATOM 864 O O . ALA A 1 109 ? 26.510 4.792 -24.174 1.00 83.50 109 ALA A O 1
ATOM 865 N N . GLN A 1 110 ? 26.413 5.938 -26.108 1.00 83.88 110 GLN A N 1
ATOM 866 C CA . GLN A 1 110 ? 25.572 7.017 -25.577 1.00 83.88 110 GLN A CA 1
ATOM 867 C C . GLN A 1 110 ? 24.184 6.514 -25.185 1.00 83.88 110 GLN A C 1
ATOM 869 O O . GLN A 1 110 ? 23.695 6.846 -24.103 1.00 83.88 110 GLN A O 1
ATOM 874 N N . LYS A 1 111 ? 23.575 5.670 -26.023 1.00 88.69 111 LYS A N 1
ATOM 875 C CA . LYS A 1 111 ? 22.255 5.101 -25.753 1.00 88.69 111 LYS A CA 1
ATOM 876 C C . LYS A 1 111 ? 22.257 4.202 -24.515 1.00 88.69 111 LYS A C 1
ATOM 878 O O . LYS A 1 111 ? 21.360 4.319 -23.682 1.00 88.69 111 LYS A O 1
ATOM 883 N N . ILE A 1 112 ? 23.284 3.364 -24.348 1.00 90.56 112 ILE A N 1
ATOM 884 C CA . ILE A 1 112 ? 23.443 2.513 -23.157 1.00 90.56 112 ILE A CA 1
ATOM 885 C C . ILE A 1 112 ? 23.567 3.367 -21.887 1.00 90.56 112 ILE A C 1
ATOM 887 O O . ILE A 1 112 ? 22.936 3.070 -20.872 1.00 90.56 112 ILE A O 1
ATOM 891 N N . GLU A 1 113 ? 24.354 4.444 -21.926 1.00 90.81 113 GLU A N 1
ATOM 892 C CA . GLU A 1 113 ? 24.526 5.320 -20.763 1.00 90.81 113 GLU A CA 1
ATOM 893 C C . GLU A 1 113 ? 23.252 6.119 -20.435 1.00 90.81 113 GLU A C 1
ATOM 895 O O . GLU A 1 113 ? 22.943 6.334 -19.259 1.00 90.81 113 GLU A O 1
ATOM 900 N N . GLU A 1 114 ? 22.484 6.542 -21.442 1.00 92.31 114 GLU A N 1
ATOM 901 C CA . GLU A 1 114 ? 21.187 7.192 -21.238 1.00 92.31 114 GLU A CA 1
ATOM 902 C C . GLU A 1 114 ? 20.159 6.231 -20.623 1.00 92.31 114 GLU A C 1
ATOM 904 O O . GLU A 1 114 ? 19.489 6.586 -19.648 1.00 92.31 114 GLU A O 1
ATOM 909 N N . GLU A 1 115 ? 20.077 4.997 -21.127 1.00 92.12 115 GLU A N 1
ATOM 910 C CA . GLU A 1 115 ? 19.211 3.956 -20.564 1.00 92.12 115 GLU A CA 1
ATOM 911 C C . GLU A 1 115 ? 19.589 3.641 -19.111 1.00 92.12 115 GLU A C 1
ATOM 913 O O . GLU A 1 115 ? 18.709 3.610 -18.246 1.00 92.12 115 GLU A O 1
ATOM 918 N N . ARG A 1 116 ? 20.888 3.533 -18.801 1.00 92.69 116 ARG A N 1
ATOM 919 C CA . ARG A 1 116 ? 21.382 3.318 -17.431 1.00 92.69 116 ARG A CA 1
ATOM 920 C C . ARG A 1 116 ? 20.982 4.455 -16.489 1.00 92.69 116 ARG A C 1
ATOM 922 O O . ARG A 1 116 ? 20.514 4.203 -15.380 1.00 92.69 116 ARG A O 1
ATOM 929 N N . LYS A 1 117 ? 21.125 5.712 -16.924 1.00 93.81 117 LYS A N 1
ATOM 930 C CA . LYS A 1 117 ? 20.704 6.886 -16.135 1.00 93.81 117 LYS A CA 1
ATOM 931 C C . LYS A 1 117 ? 19.196 6.914 -15.912 1.00 93.81 117 LYS A C 1
ATOM 933 O O . LYS A 1 117 ? 18.745 7.291 -14.830 1.00 93.81 117 LYS A O 1
ATOM 938 N N . LYS A 1 118 ? 18.414 6.521 -16.917 1.00 94.56 118 LYS A N 1
ATOM 939 C CA . LYS A 1 118 ? 16.955 6.445 -16.815 1.00 94.56 118 LYS A CA 1
ATOM 940 C C . LYS A 1 118 ? 16.519 5.360 -15.831 1.00 94.56 118 LYS A C 1
ATOM 942 O O . LYS A 1 118 ? 15.670 5.632 -14.985 1.00 94.56 118 LYS A O 1
ATOM 947 N N . GLU A 1 119 ? 17.123 4.176 -15.901 1.00 93.44 119 GLU A N 1
ATOM 948 C CA . GLU A 1 119 ? 16.857 3.080 -14.965 1.00 93.44 119 GLU A CA 1
ATOM 949 C C . GLU A 1 119 ? 17.239 3.468 -13.529 1.00 93.44 119 GLU A C 1
ATOM 951 O O . GLU A 1 119 ? 16.465 3.249 -12.595 1.00 93.44 119 GLU A O 1
ATOM 956 N N . GLU A 1 120 ? 18.385 4.130 -13.343 1.00 93.88 120 GLU A N 1
ATOM 957 C CA . GLU A 1 120 ? 18.807 4.621 -12.031 1.00 93.88 120 GLU A CA 1
ATOM 958 C C . GLU A 1 120 ? 17.828 5.668 -11.470 1.00 93.88 120 GLU A C 1
ATOM 960 O O . GLU A 1 120 ? 17.431 5.587 -10.304 1.00 93.88 120 GLU A O 1
ATOM 965 N N . ALA A 1 121 ? 17.376 6.615 -12.296 1.00 94.62 121 ALA A N 1
ATOM 966 C CA . ALA A 1 121 ? 16.388 7.614 -11.895 1.00 94.62 121 ALA A CA 1
ATOM 967 C C . ALA A 1 121 ? 15.035 6.980 -11.521 1.00 94.62 121 ALA A C 1
ATOM 969 O O . ALA A 1 121 ? 14.417 7.374 -10.527 1.00 94.62 121 ALA A O 1
ATOM 970 N N . GLU A 1 122 ? 14.583 5.971 -12.271 1.00 95.19 122 GLU A N 1
ATOM 971 C CA . GLU A 1 122 ? 13.358 5.232 -11.963 1.00 95.19 122 GLU A CA 1
ATOM 972 C C . GLU A 1 122 ? 13.489 4.438 -10.656 1.00 95.19 122 GLU A C 1
ATOM 974 O O . GLU A 1 122 ? 12.593 4.478 -9.805 1.00 95.19 122 GLU A O 1
ATOM 979 N N . ALA A 1 123 ? 14.626 3.772 -10.441 1.00 95.00 123 ALA A N 1
ATOM 980 C CA . ALA A 1 123 ? 14.909 3.055 -9.203 1.00 95.00 123 ALA A CA 1
ATOM 981 C C . ALA A 1 123 ? 14.909 4.000 -7.991 1.00 95.00 123 ALA A C 1
ATOM 983 O O . ALA A 1 123 ? 14.294 3.690 -6.965 1.00 95.00 123 ALA A O 1
ATOM 984 N N . GLN A 1 124 ? 15.528 5.178 -8.116 1.00 94.62 124 GLN A N 1
ATOM 985 C CA . GLN A 1 124 ? 15.526 6.202 -7.068 1.00 94.62 124 GLN A CA 1
ATOM 986 C C . GLN A 1 124 ? 14.117 6.739 -6.791 1.00 94.62 124 GLN A C 1
ATOM 988 O O . GLN A 1 124 ? 13.719 6.847 -5.627 1.00 94.62 124 GLN A O 1
ATOM 993 N N . HIS A 1 125 ? 13.333 7.029 -7.832 1.00 93.31 125 HIS A N 1
ATOM 994 C CA . HIS A 1 125 ? 11.947 7.471 -7.681 1.00 93.31 125 HIS A CA 1
ATOM 995 C C . HIS A 1 125 ? 11.099 6.412 -6.961 1.00 93.31 125 HIS A C 1
ATOM 997 O O . HIS A 1 125 ? 10.429 6.709 -5.969 1.00 93.31 125 HIS A O 1
ATOM 1003 N N . ASN A 1 126 ? 11.186 5.153 -7.392 1.00 93.81 126 ASN A N 1
ATOM 1004 C CA . ASN A 1 126 ? 10.453 4.046 -6.784 1.00 93.81 126 ASN A CA 1
ATOM 1005 C C . ASN A 1 126 ? 10.874 3.805 -5.327 1.00 93.81 126 ASN A C 1
ATOM 1007 O O . ASN A 1 126 ? 10.023 3.539 -4.473 1.00 93.81 126 ASN A O 1
ATOM 1011 N N . ALA A 1 127 ? 12.164 3.947 -5.009 1.00 96.00 127 ALA A N 1
ATOM 1012 C CA . ALA A 1 127 ? 12.653 3.875 -3.636 1.00 96.00 127 ALA A CA 1
ATOM 1013 C C . ALA A 1 127 ? 12.065 4.993 -2.757 1.00 96.00 127 ALA A C 1
ATOM 1015 O O . ALA A 1 127 ? 11.601 4.718 -1.648 1.00 96.00 127 ALA A O 1
ATOM 1016 N N . GLN A 1 128 ? 12.005 6.232 -3.259 1.00 95.12 128 GLN A N 1
ATOM 1017 C CA . GLN A 1 128 ? 11.399 7.354 -2.534 1.00 95.12 128 GLN A CA 1
ATOM 1018 C C . GLN A 1 128 ? 9.894 7.165 -2.310 1.00 95.12 128 GLN A C 1
ATOM 1020 O O . GLN A 1 128 ? 9.398 7.448 -1.217 1.00 95.12 128 GLN A O 1
ATOM 1025 N N . VAL A 1 129 ? 9.160 6.667 -3.310 1.00 95.62 129 VAL A N 1
ATOM 1026 C CA . VAL A 1 129 ? 7.724 6.372 -3.174 1.00 95.62 129 VAL A CA 1
ATOM 1027 C C . VAL A 1 129 ? 7.498 5.328 -2.082 1.00 95.62 129 VAL A C 1
ATOM 1029 O O . VAL A 1 129 ? 6.725 5.577 -1.157 1.00 95.62 129 VAL A O 1
ATOM 1032 N N . ARG A 1 130 ? 8.236 4.211 -2.116 1.00 94.81 130 ARG A N 1
ATOM 1033 C CA . ARG A 1 130 ? 8.141 3.154 -1.094 1.00 94.81 130 ARG A CA 1
ATOM 1034 C C . ARG A 1 130 ? 8.485 3.664 0.304 1.00 94.81 130 ARG A C 1
ATOM 1036 O O . ARG A 1 130 ? 7.806 3.303 1.264 1.00 94.81 130 ARG A O 1
ATOM 1043 N N . ALA A 1 131 ? 9.506 4.512 0.431 1.00 94.88 131 ALA A N 1
ATOM 1044 C CA . ALA A 1 131 ? 9.868 5.122 1.708 1.00 94.88 131 ALA A CA 1
ATOM 1045 C C . ALA A 1 131 ? 8.726 5.994 2.260 1.00 94.88 131 ALA A C 1
ATOM 1047 O O . ALA A 1 131 ? 8.311 5.811 3.404 1.00 94.88 131 ALA A O 1
ATOM 1048 N N . ARG A 1 132 ? 8.139 6.863 1.426 1.00 94.31 132 ARG A N 1
ATOM 1049 C CA . ARG A 1 132 ? 6.999 7.712 1.817 1.00 94.31 132 ARG A CA 1
ATOM 1050 C C . ARG A 1 132 ? 5.758 6.902 2.184 1.00 94.31 132 ARG A C 1
ATOM 1052 O O . ARG A 1 132 ? 5.047 7.254 3.123 1.00 94.31 132 ARG A O 1
ATOM 1059 N N . GLU A 1 133 ? 5.459 5.836 1.447 1.00 94.94 133 GLU A N 1
ATOM 1060 C CA . GLU A 1 133 ? 4.335 4.948 1.764 1.00 94.94 133 GLU A CA 1
ATOM 1061 C C . GLU A 1 133 ? 4.544 4.222 3.093 1.00 94.94 133 GLU A C 1
ATOM 1063 O O . GLU A 1 133 ? 3.620 4.155 3.909 1.00 94.94 133 GLU A O 1
ATOM 1068 N N . LYS A 1 134 ? 5.769 3.751 3.350 1.00 94.75 134 LYS A N 1
ATOM 1069 C CA . LYS A 1 134 ? 6.138 3.139 4.625 1.00 94.75 134 LYS A CA 1
ATOM 1070 C C . LYS A 1 134 ? 5.954 4.124 5.779 1.00 94.75 134 LYS A C 1
ATOM 1072 O O . LYS A 1 134 ? 5.235 3.798 6.721 1.00 94.75 134 LYS A O 1
ATOM 1077 N N . GLU A 1 135 ? 6.487 5.340 5.676 1.00 93.44 135 GLU A N 1
ATOM 1078 C CA . GLU A 1 135 ? 6.326 6.385 6.699 1.00 93.44 135 GLU A CA 1
ATOM 1079 C C . GLU A 1 135 ? 4.851 6.711 6.972 1.00 93.44 135 GLU A C 1
ATOM 1081 O O . GLU A 1 135 ? 4.428 6.769 8.128 1.00 93.44 135 GLU A O 1
ATOM 1086 N N . LYS A 1 136 ? 4.033 6.853 5.920 1.00 92.00 136 LYS A N 1
ATOM 1087 C CA . LYS A 1 136 ? 2.583 7.065 6.061 1.00 92.00 136 LYS A CA 1
ATOM 1088 C C . LYS A 1 136 ? 1.902 5.897 6.770 1.00 92.00 136 LYS A C 1
ATOM 1090 O O . LYS A 1 136 ? 1.037 6.114 7.620 1.00 92.00 136 LYS A O 1
ATOM 1095 N N . SER A 1 137 ? 2.273 4.663 6.430 1.00 88.50 137 SER A N 1
ATOM 1096 C CA . SER A 1 137 ? 1.701 3.465 7.050 1.00 88.50 137 SER A CA 1
ATOM 1097 C C . SER A 1 137 ? 2.071 3.355 8.533 1.00 88.50 137 SER A C 1
ATOM 1099 O O . SER A 1 137 ? 1.210 3.048 9.357 1.00 88.50 137 SER A O 1
ATOM 1101 N N . GLU A 1 138 ? 3.310 3.694 8.894 1.00 92.31 138 GLU A N 1
ATOM 1102 C CA . GLU A 1 138 ? 3.791 3.697 10.275 1.00 92.31 138 GLU A CA 1
ATOM 1103 C C . GLU A 1 138 ? 3.149 4.816 11.096 1.00 92.31 138 GLU A C 1
ATOM 1105 O O . GLU A 1 138 ? 2.735 4.584 12.233 1.00 92.31 138 GLU A O 1
ATOM 1110 N N . ALA A 1 139 ? 3.010 6.017 10.527 1.00 90.56 139 ALA A N 1
ATOM 1111 C CA . ALA A 1 139 ? 2.309 7.124 11.172 1.00 90.56 139 ALA A CA 1
ATOM 1112 C C . ALA A 1 139 ? 0.845 6.758 11.459 1.00 90.56 139 ALA A C 1
ATOM 1114 O O . ALA A 1 139 ? 0.381 6.917 12.589 1.00 90.56 139 ALA A O 1
ATOM 1115 N N . LYS A 1 140 ? 0.151 6.170 10.476 1.00 88.62 140 LYS A N 1
ATOM 1116 C CA . LYS A 1 140 ? -1.226 5.689 10.640 1.00 88.62 140 LYS A CA 1
ATOM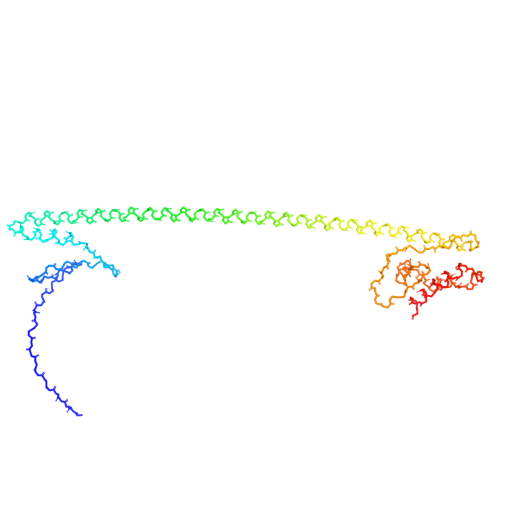 1117 C C . LYS A 1 140 ? -1.330 4.576 11.685 1.00 88.62 140 LYS A C 1
ATOM 1119 O O . LYS A 1 140 ? -2.276 4.557 12.465 1.00 88.62 140 LYS A O 1
ATOM 1124 N N . ALA A 1 141 ? -0.365 3.656 11.730 1.00 87.44 141 ALA A N 1
ATOM 1125 C CA . ALA A 1 141 ? -0.331 2.601 12.740 1.00 87.44 141 ALA A CA 1
ATOM 1126 C C . ALA A 1 141 ? -0.141 3.167 14.159 1.00 87.44 141 ALA A C 1
ATOM 1128 O O . ALA A 1 141 ? -0.812 2.719 15.087 1.00 87.44 141 ALA A O 1
ATOM 1129 N N . LYS A 1 142 ? 0.723 4.178 14.326 1.00 91.00 142 LYS A N 1
ATOM 1130 C CA . LYS A 1 142 ? 0.926 4.876 15.608 1.00 91.00 142 LYS A CA 1
ATOM 1131 C C . LYS A 1 142 ? -0.319 5.640 16.052 1.00 91.00 142 LYS A C 1
ATOM 1133 O O . LYS A 1 142 ? -0.698 5.560 17.217 1.00 91.00 142 LYS A O 1
ATOM 1138 N N . GLU A 1 143 ? -0.960 6.359 15.134 1.00 90.44 143 GLU A N 1
ATOM 1139 C CA . GLU A 1 143 ? -2.219 7.059 15.403 1.00 90.44 143 GLU A CA 1
ATOM 1140 C C . GLU A 1 143 ? -3.302 6.080 15.863 1.00 90.44 143 GLU A C 1
ATOM 1142 O O . GLU A 1 143 ? -3.971 6.309 16.871 1.00 90.44 143 GLU A O 1
ATOM 1147 N N . LEU A 1 144 ? -3.410 4.943 15.173 1.00 87.50 144 LEU A N 1
ATOM 1148 C CA . LEU A 1 144 ? -4.376 3.912 15.507 1.00 87.50 144 LEU A CA 1
ATOM 1149 C C . LEU A 1 144 ? -4.103 3.272 16.875 1.00 87.50 144 LEU A C 1
ATOM 1151 O O . LEU A 1 144 ? -5.030 3.102 17.659 1.00 87.50 144 LEU A O 1
ATOM 1155 N N . ALA A 1 145 ? -2.840 2.979 17.193 1.00 88.44 145 ALA A N 1
ATOM 1156 C CA . ALA A 1 145 ? -2.459 2.449 18.501 1.00 88.44 145 ALA A CA 1
ATOM 1157 C C . ALA A 1 145 ? -2.824 3.414 19.642 1.00 88.44 145 ALA A C 1
ATOM 1159 O O . ALA A 1 145 ? -3.345 2.991 20.672 1.00 88.44 145 ALA A O 1
ATOM 1160 N N . LYS A 1 146 ? -2.619 4.722 19.439 1.00 91.56 146 LYS A N 1
ATOM 1161 C CA . LYS A 1 146 ? -3.021 5.752 20.406 1.00 91.56 146 LYS A CA 1
ATOM 1162 C C . LYS A 1 146 ? -4.542 5.828 20.566 1.00 91.56 146 LYS A C 1
ATOM 1164 O O . LYS A 1 146 ? -5.038 6.026 21.672 1.00 91.56 146 LYS A O 1
ATOM 1169 N N . ALA A 1 147 ? -5.292 5.676 19.475 1.00 90.88 147 ALA A N 1
ATOM 1170 C CA . ALA A 1 147 ? -6.750 5.639 19.522 1.00 90.88 147 ALA A CA 1
ATOM 1171 C C . ALA A 1 147 ? -7.265 4.414 20.298 1.00 90.88 147 ALA A C 1
ATOM 1173 O O . ALA A 1 147 ? -8.182 4.548 21.108 1.00 90.88 147 ALA A O 1
ATOM 1174 N N . ASP A 1 148 ? -6.640 3.250 20.105 1.00 91.06 148 ASP A N 1
ATOM 1175 C CA . ASP A 1 148 ? -6.960 2.029 20.848 1.00 91.06 148 ASP A CA 1
ATOM 1176 C C . ASP A 1 148 ? -6.666 2.198 22.352 1.00 91.06 148 ASP A C 1
ATOM 1178 O O . ASP A 1 148 ? -7.497 1.851 23.191 1.00 91.06 148 ASP A O 1
ATOM 1182 N N . GLU A 1 149 ? -5.519 2.782 22.715 1.00 92.44 149 GLU A N 1
ATOM 1183 C CA . GLU A 1 149 ? -5.167 3.067 24.114 1.00 92.44 149 GLU A CA 1
ATOM 1184 C C . GLU A 1 149 ? -6.174 4.020 24.773 1.00 92.44 149 GLU A C 1
ATOM 1186 O O . GLU A 1 149 ? -6.684 3.744 25.863 1.00 92.44 149 GLU A O 1
ATOM 1191 N N . ASN A 1 150 ? -6.528 5.108 24.084 1.00 93.19 150 ASN A N 1
ATOM 1192 C CA . ASN A 1 150 ? -7.545 6.047 24.551 1.00 93.19 150 ASN A CA 1
ATOM 1193 C C . ASN A 1 150 ? -8.900 5.361 24.756 1.00 93.19 150 ASN A C 1
ATOM 1195 O O . ASN A 1 150 ? -9.573 5.629 25.750 1.00 93.19 150 ASN A O 1
ATOM 1199 N N . PHE A 1 151 ? -9.291 4.455 23.858 1.00 93.56 151 PHE A N 1
ATOM 1200 C CA . PHE A 1 151 ? -10.519 3.681 24.009 1.00 93.56 151 PHE A CA 1
ATOM 1201 C C . PHE A 1 151 ? -10.496 2.800 25.262 1.00 93.56 151 PHE A C 1
ATOM 1203 O O . PHE A 1 151 ? -11.465 2.798 26.023 1.00 93.56 151 PHE A O 1
ATOM 1210 N N . HIS A 1 152 ? -9.393 2.092 25.522 1.00 92.88 152 HIS A N 1
ATOM 1211 C CA . HIS A 1 152 ? -9.246 1.267 26.728 1.00 92.88 152 HIS A CA 1
ATOM 1212 C C . HIS A 1 152 ? -9.313 2.106 28.011 1.00 92.88 152 HIS A C 1
ATOM 1214 O O . HIS A 1 152 ? -9.947 1.698 28.990 1.00 92.88 152 HIS A O 1
ATOM 1220 N N . LEU A 1 153 ? -8.728 3.308 28.002 1.00 92.44 153 LEU A N 1
ATOM 1221 C CA . LEU A 1 153 ? -8.835 4.263 29.108 1.00 92.44 153 LEU A CA 1
ATOM 1222 C C . LEU A 1 153 ? -10.275 4.750 29.312 1.00 92.44 153 LEU A C 1
ATOM 1224 O O . LEU A 1 153 ? -10.746 4.777 30.450 1.00 92.44 153 LEU A O 1
ATOM 1228 N N . SER A 1 154 ? -10.986 5.089 28.234 1.00 92.25 154 SER A N 1
ATOM 1229 C CA . SER A 1 154 ? -12.402 5.473 28.290 1.00 92.25 154 SER A CA 1
ATOM 1230 C C . SER A 1 154 ? -13.277 4.333 28.801 1.00 92.25 154 SER A C 1
ATOM 1232 O O . SER A 1 154 ? -14.137 4.559 29.645 1.00 92.25 154 SER A O 1
ATOM 1234 N N . CYS A 1 155 ? -13.012 3.091 28.385 1.00 92.69 155 CYS A N 1
ATOM 1235 C CA . CYS A 1 155 ? -13.695 1.918 28.927 1.00 92.69 155 CYS A CA 1
ATOM 1236 C C . CYS A 1 155 ? -13.487 1.798 30.434 1.00 92.69 155 CYS A C 1
ATOM 1238 O O . CYS A 1 155 ? -14.444 1.558 31.165 1.00 92.69 155 CYS A O 1
ATOM 1240 N N . LYS A 1 156 ? -12.253 1.971 30.920 1.00 92.06 156 LYS A N 1
ATOM 1241 C CA . LYS A 1 156 ? -11.970 1.892 32.355 1.00 92.06 156 LYS A CA 1
ATOM 1242 C C . LYS A 1 156 ? -12.804 2.906 33.146 1.00 92.06 156 LYS A C 1
ATOM 1244 O O . LYS A 1 156 ? -13.503 2.500 34.066 1.00 92.06 156 LYS A O 1
ATOM 1249 N N . LYS A 1 157 ? -12.803 4.177 32.732 1.00 90.88 157 LYS A N 1
ATOM 1250 C CA . LYS A 1 157 ? -13.586 5.238 33.391 1.00 90.88 157 LYS A CA 1
ATOM 1251 C C . LYS A 1 157 ? -15.093 4.978 33.328 1.00 90.88 157 LYS A C 1
ATOM 1253 O O . LYS A 1 157 ? -15.769 5.026 34.354 1.00 90.88 157 LYS A O 1
ATOM 1258 N N . PHE A 1 158 ? -15.584 4.575 32.157 1.00 92.38 158 PHE A N 1
ATOM 1259 C CA . PHE A 1 158 ? -16.988 4.237 31.962 1.00 92.38 158 PHE A CA 1
ATOM 1260 C C . PHE A 1 158 ? -17.438 3.105 32.890 1.00 92.38 158 PHE A C 1
ATOM 1262 O O . PHE A 1 158 ? -18.492 3.195 33.511 1.00 92.38 158 PHE A O 1
ATOM 1269 N N . PHE A 1 159 ? -16.639 2.046 33.039 1.00 90.75 159 PHE A N 1
ATOM 1270 C CA . PHE A 1 159 ? -16.987 0.937 33.929 1.00 90.75 159 PHE A CA 1
ATOM 1271 C C . PHE A 1 159 ? -16.795 1.248 35.418 1.00 90.75 159 PHE A C 1
ATOM 1273 O O . PHE A 1 159 ? -17.459 0.612 36.237 1.00 90.75 159 PHE A O 1
ATOM 1280 N N . ASP A 1 160 ? -15.962 2.229 35.769 1.00 88.69 160 ASP A N 1
ATOM 1281 C CA . ASP A 1 160 ? -15.872 2.747 37.137 1.00 88.69 160 ASP A CA 1
ATOM 1282 C C . ASP A 1 160 ? -17.151 3.526 37.520 1.00 88.69 160 ASP A C 1
ATOM 1284 O O . ASP A 1 160 ? -17.546 3.535 38.689 1.00 88.69 160 ASP A O 1
ATOM 1288 N N . ASN A 1 161 ? -17.848 4.140 36.548 1.00 84.75 161 ASN A N 1
ATOM 1289 C CA . ASN A 1 161 ? -19.120 4.833 36.773 1.00 84.75 161 ASN A CA 1
ATOM 1290 C C . ASN A 1 161 ? -20.074 4.814 35.560 1.00 84.75 161 ASN A C 1
ATOM 1292 O O . ASN A 1 161 ? -20.293 5.820 34.881 1.00 84.75 161 ASN A O 1
ATOM 1296 N N . THR A 1 162 ? -20.744 3.679 35.361 1.00 77.31 162 THR A N 1
ATOM 1297 C CA . THR A 1 162 ? -21.573 3.393 34.172 1.00 77.31 162 THR A CA 1
ATOM 1298 C C . THR A 1 162 ? -22.829 4.257 34.016 1.00 77.31 162 THR A C 1
ATOM 1300 O O . THR A 1 162 ? -23.501 4.184 32.988 1.00 77.31 162 THR A O 1
ATOM 1303 N N . LYS A 1 163 ? -23.186 5.059 35.030 1.00 70.75 163 LYS A N 1
ATOM 1304 C CA . LYS A 1 163 ? -24.397 5.900 35.042 1.00 70.75 163 LYS A CA 1
ATOM 1305 C C . LYS A 1 163 ? -24.148 7.365 34.681 1.00 70.75 163 LYS A C 1
ATOM 1307 O O . LYS A 1 163 ? -25.118 8.079 34.452 1.00 70.75 163 LYS A O 1
ATOM 1312 N N . LYS A 1 164 ? -22.896 7.836 34.721 1.00 62.81 164 LYS A N 1
ATOM 1313 C CA . LYS A 1 164 ? -22.568 9.268 34.578 1.00 62.81 164 LYS A CA 1
ATOM 1314 C C . LYS A 1 164 ? -21.774 9.616 33.323 1.00 62.81 164 LYS A C 1
ATOM 1316 O O . LYS A 1 164 ? -21.681 10.799 33.018 1.00 62.81 164 LYS A O 1
ATOM 1321 N N . GLU A 1 165 ? -21.196 8.635 32.639 1.00 67.62 165 GLU A N 1
ATOM 1322 C CA . GLU A 1 165 ? -20.292 8.879 31.513 1.00 67.62 165 GLU A CA 1
ATOM 1323 C C . GLU A 1 165 ? -20.857 8.371 30.185 1.00 67.62 165 GLU A C 1
ATOM 1325 O O . GLU A 1 165 ? -21.644 7.419 30.143 1.00 67.62 165 GLU A O 1
ATOM 1330 N N . ASP A 1 166 ? -20.429 9.025 29.105 1.00 82.94 166 ASP A N 1
ATOM 1331 C CA . ASP A 1 166 ? -20.729 8.630 27.734 1.00 82.94 166 ASP A CA 1
ATOM 1332 C C . ASP A 1 166 ? -20.176 7.229 27.444 1.00 82.94 166 ASP A C 1
ATOM 1334 O O . ASP A 1 166 ? -19.079 6.861 27.878 1.00 82.94 166 ASP A O 1
ATOM 1338 N N . PHE A 1 167 ? -20.937 6.439 26.685 1.00 89.94 167 PHE A N 1
ATOM 1339 C CA . PHE A 1 167 ? -20.511 5.109 26.267 1.00 89.94 167 PHE A CA 1
ATOM 1340 C C . PHE A 1 167 ? -19.211 5.201 25.446 1.00 89.94 167 PHE A C 1
ATOM 1342 O O . PHE A 1 167 ? -19.144 5.985 24.495 1.00 89.94 167 PHE A O 1
ATOM 1349 N N . PRO A 1 168 ? -18.169 4.407 25.753 1.00 92.12 168 PRO A N 1
ATOM 1350 C CA . PRO A 1 168 ? -16.914 4.461 25.018 1.00 92.12 168 PRO A CA 1
ATOM 1351 C C . PRO A 1 168 ? -17.121 3.875 23.617 1.00 92.12 168 PRO A C 1
ATOM 1353 O O . PRO A 1 168 ? -17.418 2.693 23.447 1.00 92.12 168 PRO A O 1
ATOM 1356 N N . ILE A 1 169 ? -16.956 4.710 22.594 1.00 91.12 169 ILE A N 1
ATOM 1357 C CA . ILE A 1 169 ? -17.123 4.300 21.198 1.00 91.12 169 ILE A CA 1
ATOM 1358 C C . ILE A 1 169 ? -15.773 3.810 20.656 1.00 91.12 169 ILE A C 1
ATOM 1360 O O . ILE A 1 169 ? -14.792 4.559 20.720 1.00 91.12 169 ILE A O 1
ATOM 1364 N N . PRO A 1 170 ? -15.688 2.582 20.110 1.00 91.00 170 PRO A N 1
ATOM 1365 C CA . PRO A 1 170 ? -14.471 2.080 19.482 1.00 91.00 170 PRO A CA 1
ATOM 1366 C C . PRO A 1 170 ? -13.978 2.991 18.349 1.00 91.00 170 PRO A C 1
ATOM 1368 O O . PRO A 1 170 ? -14.791 3.524 17.585 1.00 91.00 170 PRO A O 1
ATOM 1371 N N . PRO A 1 171 ? -12.654 3.159 18.183 1.00 87.56 171 PRO A N 1
ATOM 1372 C CA . PRO A 1 171 ? -12.119 3.959 17.094 1.00 87.56 171 PRO A CA 1
ATOM 1373 C C . PRO A 1 171 ? -12.455 3.304 15.752 1.00 87.56 171 PRO A C 1
ATOM 1375 O O . PRO A 1 171 ? -12.222 2.114 15.537 1.00 87.56 171 PRO A O 1
ATOM 1378 N N . ARG A 1 172 ? -13.005 4.092 14.823 1.00 80.00 172 ARG A N 1
ATOM 1379 C CA . ARG A 1 172 ? -13.432 3.590 13.513 1.00 80.00 172 ARG A CA 1
ATOM 1380 C C . ARG A 1 172 ? -12.227 3.270 12.634 1.00 80.00 172 ARG A C 1
ATOM 1382 O O . ARG A 1 172 ? -11.568 4.173 12.122 1.00 80.00 172 ARG A O 1
ATOM 1389 N N . THR A 1 173 ? -11.992 1.992 12.362 1.00 66.69 173 THR A N 1
ATOM 1390 C CA . THR A 1 173 ? -10.978 1.532 11.406 1.00 66.69 173 THR A CA 1
ATOM 1391 C C . THR A 1 173 ? -11.561 1.324 10.012 1.00 66.69 173 THR A C 1
ATOM 1393 O O . THR A 1 173 ? -11.550 0.233 9.459 1.00 66.69 173 THR A O 1
ATOM 1396 N N . GLY A 1 174 ? -12.036 2.413 9.402 1.00 59.94 174 GLY A N 1
ATOM 1397 C CA . GLY A 1 174 ? -12.468 2.423 8.003 1.00 59.94 174 GLY A CA 1
ATOM 1398 C C . GLY A 1 174 ? -13.899 1.927 7.762 1.00 59.94 174 GLY A C 1
ATOM 1399 O O . GLY A 1 174 ? -14.440 1.074 8.456 1.00 59.94 174 GLY A O 1
ATOM 1400 N N . MET A 1 175 ? -14.537 2.491 6.733 1.00 59.00 175 MET A N 1
ATOM 1401 C CA . MET A 1 175 ? -15.955 2.267 6.424 1.00 59.00 175 MET A CA 1
ATOM 1402 C C . MET A 1 175 ? -16.260 0.917 5.767 1.00 59.00 175 MET A C 1
ATOM 1404 O O . MET A 1 175 ? -17.432 0.569 5.650 1.00 59.00 175 MET A O 1
ATOM 1408 N N . SER A 1 176 ? -15.267 0.109 5.393 1.00 68.38 176 SER A N 1
ATOM 1409 C CA . SER A 1 176 ? -15.494 -1.205 4.780 1.00 68.38 176 SER A CA 1
ATOM 1410 C C . SER A 1 176 ? -14.451 -2.214 5.250 1.00 68.38 176 SER A C 1
ATOM 1412 O O . SER A 1 176 ? -13.255 -2.024 5.038 1.00 68.38 176 SER A O 1
ATOM 1414 N N . CYS A 1 177 ? -14.911 -3.283 5.902 1.00 81.50 177 CYS A N 1
ATOM 1415 C CA . CYS A 1 177 ? -14.077 -4.436 6.209 1.00 81.50 177 CYS A CA 1
ATOM 1416 C C . CYS A 1 177 ? -14.146 -5.401 5.014 1.00 81.50 177 CYS A C 1
ATOM 1418 O O . CYS A 1 177 ? -15.224 -5.928 4.737 1.00 81.50 177 CYS A O 1
ATOM 1420 N N . PRO A 1 178 ? -13.031 -5.670 4.312 1.00 80.81 178 PRO A N 1
ATOM 1421 C CA . PRO A 1 178 ? -13.039 -6.492 3.099 1.00 80.81 178 PRO A CA 1
ATOM 1422 C C . PRO A 1 178 ? -13.125 -8.003 3.381 1.00 80.81 178 PRO A C 1
ATOM 1424 O O . PRO A 1 178 ? -13.072 -8.813 2.457 1.00 80.81 178 PRO A O 1
ATOM 1427 N N . ARG A 1 179 ? -13.193 -8.417 4.652 1.00 83.31 179 ARG A N 1
ATOM 1428 C CA . ARG A 1 179 ? -13.135 -9.831 5.038 1.00 83.31 179 ARG A CA 1
ATOM 1429 C C . ARG A 1 179 ? -14.484 -10.518 4.806 1.00 83.31 179 ARG A C 1
ATOM 1431 O O . ARG A 1 179 ? -15.533 -9.988 5.164 1.00 83.31 179 ARG A O 1
ATOM 1438 N N . LYS A 1 180 ? -14.455 -11.727 4.236 1.00 84.25 180 LYS A N 1
ATOM 1439 C CA . LYS A 1 180 ? -15.650 -12.575 4.077 1.00 84.25 180 LYS A CA 1
ATOM 1440 C C . LYS A 1 180 ? -16.233 -12.927 5.453 1.00 84.25 180 LYS A C 1
ATOM 1442 O O . LYS A 1 180 ? -15.477 -13.124 6.397 1.00 84.25 180 LYS A O 1
ATOM 1447 N N . GLY A 1 181 ? -17.563 -13.000 5.558 1.00 86.06 181 GLY A N 1
ATOM 1448 C CA . GLY A 1 181 ? -18.251 -13.301 6.825 1.00 86.06 181 GLY A CA 1
ATOM 1449 C C . GLY A 1 181 ? -18.234 -12.155 7.845 1.00 86.06 181 GLY A C 1
ATOM 1450 O O . GLY A 1 181 ? -18.486 -12.373 9.024 1.00 86.06 181 GLY A O 1
ATOM 1451 N N . CYS A 1 182 ? -17.919 -10.930 7.417 1.00 90.88 182 CYS A N 1
ATOM 1452 C CA . CYS A 1 182 ? -17.885 -9.768 8.294 1.00 90.88 182 CYS A CA 1
ATOM 1453 C C . CYS A 1 182 ? -19.277 -9.408 8.845 1.00 90.88 182 CYS A C 1
ATOM 1455 O O . CYS A 1 182 ? -20.132 -8.917 8.112 1.00 90.88 182 CYS A O 1
ATOM 1457 N N . VAL A 1 183 ? -19.473 -9.595 10.152 1.00 91.81 183 VAL A N 1
ATOM 1458 C CA . VAL A 1 183 ? -20.606 -9.027 10.901 1.00 91.81 183 VAL A CA 1
ATOM 1459 C C . VAL A 1 183 ? -20.257 -7.614 11.373 1.00 91.81 183 VAL A C 1
ATOM 1461 O O . VAL A 1 183 ? -19.232 -7.425 12.040 1.00 91.81 183 VAL A O 1
ATOM 1464 N N . ARG A 1 184 ? -21.105 -6.640 11.024 1.00 91.12 184 ARG A N 1
ATOM 1465 C CA . ARG A 1 184 ? -20.987 -5.223 11.394 1.00 91.12 184 ARG A CA 1
ATOM 1466 C C . ARG A 1 184 ? -22.121 -4.820 12.334 1.00 91.12 184 ARG A C 1
ATOM 1468 O O . ARG A 1 184 ? -23.267 -5.175 12.086 1.00 91.12 184 ARG A O 1
ATOM 1475 N N . GLY A 1 185 ? -21.770 -4.056 13.365 1.00 89.56 185 GLY A N 1
ATOM 1476 C CA . GLY A 1 185 ? -22.712 -3.317 14.191 1.00 89.56 185 GLY A CA 1
ATOM 1477 C C . GLY A 1 185 ? -23.167 -2.033 13.495 1.00 89.56 185 GLY A C 1
ATOM 1478 O O . GLY A 1 185 ? -22.357 -1.343 12.869 1.00 89.56 185 GLY A O 1
ATOM 1479 N N . ASN A 1 186 ? -24.457 -1.737 13.577 1.00 88.94 186 ASN A N 1
ATOM 1480 C CA . ASN A 1 186 ? -25.063 -0.543 13.006 1.00 88.94 186 ASN A CA 1
ATOM 1481 C C . ASN A 1 186 ? -24.810 0.688 13.884 1.00 88.94 186 ASN A C 1
ATOM 1483 O O . ASN A 1 186 ? -24.493 1.750 13.349 1.00 88.94 186 ASN A O 1
ATOM 1487 N N . ASP A 1 187 ? -24.893 0.539 15.207 1.00 90.62 187 ASP A N 1
ATOM 1488 C CA . ASP A 1 187 ? -24.889 1.668 16.140 1.00 90.62 187 ASP A CA 1
ATOM 1489 C C . ASP A 1 187 ? -23.460 2.130 16.472 1.00 90.62 187 ASP A C 1
ATOM 1491 O O . ASP A 1 187 ? -23.129 3.314 16.382 1.00 90.62 187 ASP A O 1
ATOM 1495 N N . LEU A 1 188 ? -22.559 1.189 16.763 1.00 90.19 188 LEU A N 1
ATOM 1496 C CA . LEU A 1 188 ? -21.132 1.439 16.989 1.00 90.19 188 LEU A CA 1
ATOM 1497 C C . LEU A 1 188 ? -20.372 1.657 15.674 1.00 90.19 188 LEU A C 1
ATOM 1499 O O . LEU A 1 188 ? -19.263 2.196 15.680 1.00 90.19 188 LEU A O 1
ATOM 1503 N N . ASN A 1 189 ? -20.964 1.258 14.542 1.00 89.56 189 ASN A N 1
ATOM 1504 C CA . ASN A 1 189 ? -20.389 1.354 13.198 1.00 89.56 189 ASN A CA 1
ATOM 1505 C C . ASN A 1 189 ? -18.984 0.721 13.091 1.00 89.56 189 ASN A C 1
ATOM 1507 O O . ASN A 1 189 ? -18.081 1.248 12.434 1.00 89.56 189 ASN A O 1
ATOM 1511 N N . VAL A 1 190 ? -18.799 -0.420 13.756 1.00 91.44 190 VAL A N 1
ATOM 1512 C CA . VAL A 1 190 ? -17.579 -1.241 13.725 1.00 91.44 190 VAL A CA 1
ATOM 1513 C C . VAL A 1 190 ? -17.930 -2.698 13.464 1.00 91.44 190 VAL A C 1
ATOM 1515 O O . VAL A 1 190 ? -19.065 -3.127 13.675 1.00 91.44 190 VAL A O 1
ATOM 1518 N N . CYS A 1 191 ? -16.976 -3.476 12.959 1.00 92.50 191 CYS A N 1
ATOM 1519 C CA . CYS A 1 191 ? -17.177 -4.906 12.746 1.00 92.50 191 CYS A CA 1
ATOM 1520 C C . CYS A 1 191 ? -16.486 -5.767 13.800 1.00 92.50 191 CYS A C 1
ATOM 1522 O O . CYS A 1 191 ? -15.591 -5.314 14.512 1.00 92.50 191 CYS A O 1
ATOM 1524 N N . HIS A 1 192 ? -16.858 -7.047 13.865 1.00 92.69 192 HIS A N 1
ATOM 1525 C CA . HIS A 1 192 ? -16.253 -7.975 14.823 1.00 92.69 192 HIS A CA 1
ATOM 1526 C C . HIS A 1 192 ? -14.728 -8.113 14.634 1.00 92.69 192 HIS A C 1
ATOM 1528 O O . HIS A 1 192 ? -14.013 -8.348 15.599 1.00 92.69 192 HIS A O 1
ATOM 1534 N N . HIS A 1 193 ? -14.190 -7.892 13.427 1.00 92.00 193 HIS A N 1
ATOM 1535 C CA . HIS A 1 193 ? -12.739 -7.869 13.204 1.00 92.00 193 HIS A CA 1
ATOM 1536 C C . HIS A 1 193 ? -12.050 -6.649 13.831 1.00 92.00 193 HIS A C 1
ATOM 1538 O O . HIS A 1 193 ? -10.916 -6.767 14.298 1.00 92.00 193 HIS A O 1
ATOM 1544 N N . ASP A 1 194 ? -12.714 -5.490 13.853 1.00 91.25 194 ASP A N 1
ATOM 1545 C CA . ASP A 1 194 ? -12.196 -4.292 14.520 1.00 91.25 194 ASP A CA 1
ATOM 1546 C C . ASP A 1 194 ? -12.170 -4.516 16.033 1.00 91.25 194 ASP A C 1
ATOM 1548 O O . ASP A 1 194 ? -11.164 -4.238 16.681 1.00 91.25 194 ASP A O 1
ATOM 1552 N N . ILE A 1 195 ? -13.237 -5.116 16.571 1.00 92.81 195 ILE A N 1
ATOM 1553 C CA . ILE A 1 195 ? -13.328 -5.520 17.978 1.00 92.81 195 ILE A CA 1
ATOM 1554 C C . ILE A 1 195 ? -12.245 -6.557 18.317 1.00 92.81 195 ILE A C 1
ATOM 1556 O O . ILE A 1 195 ? -11.516 -6.392 19.291 1.00 92.81 195 ILE A O 1
ATOM 1560 N N . GLN A 1 196 ? -12.051 -7.581 17.483 1.00 92.38 196 GLN A N 1
ATOM 1561 C CA . GLN A 1 196 ? -11.002 -8.588 17.678 1.00 92.38 196 GLN A CA 1
ATOM 1562 C C . GLN A 1 196 ? -9.599 -7.965 17.694 1.00 92.38 196 GLN A C 1
ATOM 1564 O O . GLN A 1 196 ? -8.745 -8.374 18.480 1.00 92.38 196 GLN A O 1
ATOM 1569 N N . ARG A 1 197 ? -9.349 -6.974 16.829 1.00 90.81 197 ARG A N 1
ATOM 1570 C CA . ARG A 1 197 ? -8.092 -6.216 16.802 1.00 90.81 197 ARG A CA 1
ATOM 1571 C C . ARG A 1 197 ? -7.913 -5.402 18.084 1.00 90.81 197 ARG A C 1
ATOM 1573 O O . ARG A 1 197 ? -6.829 -5.429 18.660 1.00 90.81 197 ARG A O 1
ATOM 1580 N N . LEU A 1 198 ? -8.963 -4.710 18.516 1.00 91.81 198 LEU A N 1
ATOM 1581 C CA . LEU A 1 198 ? -8.965 -3.813 19.672 1.00 91.81 198 L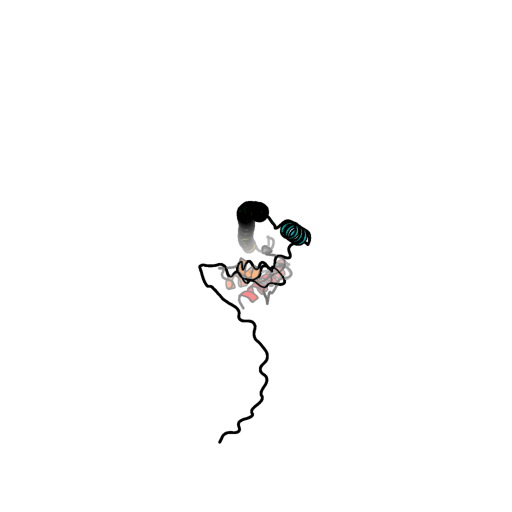EU A CA 1
ATOM 1582 C C . LEU A 1 198 ? -8.734 -4.553 20.997 1.00 91.81 198 LEU A C 1
ATOM 1584 O O . LEU A 1 198 ? -7.997 -4.071 21.855 1.00 91.81 198 LEU A O 1
ATOM 1588 N N . PHE A 1 199 ? -9.318 -5.745 21.136 1.00 91.88 199 PHE A N 1
ATOM 1589 C CA . PHE A 1 199 ? -9.181 -6.616 22.308 1.00 91.88 199 PHE A CA 1
ATOM 1590 C C . PHE A 1 199 ? -8.121 -7.714 22.123 1.00 91.88 199 PHE A C 1
ATOM 1592 O O . PHE A 1 199 ? -8.114 -8.717 22.841 1.00 91.88 199 PHE A O 1
ATOM 1599 N N . LYS A 1 200 ? -7.202 -7.556 21.161 1.00 89.88 200 LYS A N 1
ATOM 1600 C CA . LYS A 1 200 ? -6.153 -8.547 20.903 1.00 89.88 200 LYS A CA 1
ATOM 1601 C C . LYS A 1 200 ? -5.288 -8.753 22.151 1.00 89.88 200 LYS A C 1
ATOM 1603 O O . LYS A 1 200 ? -4.698 -7.812 22.671 1.00 89.88 200 LYS A O 1
ATOM 1608 N N . GLY A 1 201 ? -5.182 -10.005 22.595 1.00 88.94 201 GLY A N 1
ATOM 1609 C CA . GLY A 1 201 ? -4.421 -10.377 23.793 1.00 88.94 201 GLY A CA 1
ATOM 1610 C C . GLY A 1 201 ? -5.165 -10.160 25.115 1.00 88.94 201 GLY A C 1
ATOM 1611 O O . GLY A 1 201 ? -4.587 -10.418 26.166 1.00 88.94 201 GLY A O 1
ATOM 1612 N N . GLN A 1 202 ? -6.427 -9.720 25.081 1.00 90.25 202 GLN A N 1
ATOM 1613 C CA . GLN A 1 202 ? -7.295 -9.672 26.258 1.00 90.25 202 GLN A CA 1
ATOM 1614 C C . GLN A 1 202 ? -8.181 -10.919 26.356 1.00 90.25 202 GLN A C 1
ATOM 1616 O O . GLN A 1 202 ? -8.407 -11.632 25.377 1.00 90.25 202 GLN A O 1
ATOM 1621 N N . ASP A 1 203 ? -8.693 -11.177 27.560 1.00 93.31 203 ASP A N 1
ATOM 1622 C CA . ASP A 1 203 ? -9.650 -12.251 27.808 1.00 93.31 203 ASP A CA 1
ATOM 1623 C C . ASP A 1 203 ? -11.040 -11.853 27.288 1.00 93.31 203 ASP A C 1
ATOM 1625 O O . ASP A 1 203 ? -11.815 -11.164 27.959 1.00 93.31 203 ASP A O 1
ATOM 1629 N N . LEU A 1 204 ? -11.354 -12.307 26.073 1.00 94.25 204 LEU A N 1
ATOM 1630 C CA . LEU A 1 204 ? -12.621 -12.020 25.404 1.00 94.25 204 LEU A CA 1
ATOM 1631 C C . LEU A 1 204 ? -13.835 -12.552 26.176 1.00 94.25 204 LEU A C 1
ATOM 1633 O O . LEU A 1 204 ? -14.899 -11.938 26.113 1.00 94.25 204 LEU A O 1
ATOM 1637 N N . LEU A 1 205 ? -13.704 -13.650 26.933 1.00 94.12 205 LEU A N 1
ATOM 1638 C CA . LEU A 1 205 ? -14.807 -14.171 27.748 1.00 94.12 205 LEU A CA 1
ATOM 1639 C C . LEU A 1 205 ? -15.144 -13.197 28.874 1.00 94.12 205 LEU A C 1
ATOM 1641 O O . LEU A 1 205 ? -16.320 -12.912 29.120 1.00 94.12 205 LEU A O 1
ATOM 1645 N N . ARG A 1 206 ? -14.113 -12.652 29.527 1.00 94.50 206 ARG A N 1
ATOM 1646 C CA . ARG A 1 206 ? -14.278 -11.630 30.560 1.00 94.50 206 ARG A CA 1
ATOM 1647 C C . ARG A 1 206 ? -14.862 -10.347 29.983 1.00 94.50 206 ARG A C 1
ATOM 1649 O O . ARG A 1 206 ? -15.813 -9.821 30.560 1.00 94.50 206 ARG A O 1
ATOM 1656 N N . GLU A 1 207 ? -14.348 -9.871 28.851 1.00 94.56 207 GLU A N 1
ATOM 1657 C CA . GLU A 1 207 ? -14.884 -8.679 28.186 1.00 94.56 207 GLU A CA 1
ATOM 1658 C C . GLU A 1 207 ? -16.346 -8.874 27.782 1.00 94.56 207 GLU A C 1
ATOM 1660 O O . GLU A 1 207 ? -17.189 -8.046 28.125 1.00 94.56 207 GLU A O 1
ATOM 1665 N N . ARG A 1 208 ? -16.707 -10.015 27.184 1.00 95.38 208 ARG A N 1
ATOM 1666 C CA . ARG A 1 208 ? -18.103 -10.338 26.853 1.00 95.38 208 ARG A CA 1
ATOM 1667 C C . ARG A 1 208 ? -19.024 -10.198 28.068 1.00 95.38 208 ARG A C 1
ATOM 1669 O O . ARG A 1 208 ? -20.098 -9.618 27.960 1.00 95.38 208 ARG A O 1
ATOM 1676 N N . LEU A 1 209 ? -18.619 -10.697 29.235 1.00 94.69 209 LEU A N 1
ATOM 1677 C CA . LEU A 1 209 ? -19.421 -10.575 30.458 1.00 94.69 209 LEU A CA 1
ATOM 1678 C C . LEU A 1 209 ? -19.510 -9.135 30.984 1.00 94.69 209 LEU A C 1
ATOM 1680 O O . LEU A 1 209 ? -20.519 -8.782 31.598 1.00 94.69 209 LEU A O 1
ATOM 1684 N N . ARG A 1 210 ? -18.487 -8.299 30.756 1.00 94.00 210 ARG A N 1
ATOM 1685 C CA . ARG A 1 210 ? -18.520 -6.868 31.109 1.00 94.00 210 ARG A CA 1
ATOM 1686 C C . ARG A 1 210 ? -19.549 -6.107 30.277 1.00 94.00 210 ARG A C 1
ATOM 1688 O O . ARG A 1 210 ? -20.252 -5.268 30.832 1.00 94.00 210 ARG A O 1
ATOM 1695 N N . TRP A 1 211 ? -19.669 -6.446 28.995 1.00 95.31 211 TRP A N 1
ATOM 1696 C CA . TRP A 1 211 ? -20.601 -5.829 28.044 1.00 95.31 211 TRP A CA 1
ATOM 1697 C C . TRP A 1 211 ? -22.012 -6.435 28.049 1.00 95.31 211 TRP A C 1
ATOM 1699 O O . TRP A 1 211 ? -22.823 -6.092 27.196 1.00 95.31 211 TRP A O 1
ATOM 1709 N N . HIS A 1 212 ? -22.341 -7.328 28.987 1.00 95.50 212 HIS A N 1
ATOM 1710 C CA . HIS A 1 212 ? -23.661 -7.959 29.022 1.00 95.50 212 HIS A CA 1
ATOM 1711 C C . HIS A 1 212 ? -24.785 -6.911 29.186 1.00 95.50 212 HIS A C 1
ATOM 1713 O O . HIS A 1 212 ? -24.712 -6.111 30.123 1.00 95.50 212 HIS A O 1
ATOM 1719 N N . PRO A 1 213 ? -25.844 -6.920 28.350 1.00 94.56 213 PRO A N 1
ATOM 1720 C CA . PRO A 1 213 ? -26.887 -5.887 28.360 1.00 94.56 213 PRO A CA 1
ATOM 1721 C C . PRO A 1 213 ? -27.617 -5.756 29.707 1.00 94.56 213 PRO A C 1
ATOM 1723 O O . PRO A 1 213 ? -28.001 -4.653 30.083 1.00 94.56 213 PRO A O 1
ATOM 1726 N N . ASP A 1 214 ? -27.746 -6.842 30.475 1.00 93.88 214 ASP A N 1
ATOM 1727 C CA . ASP A 1 214 ? -28.363 -6.829 31.817 1.00 93.88 214 ASP A CA 1
ATOM 1728 C C . ASP A 1 214 ? -27.593 -5.999 32.859 1.00 93.88 214 ASP A C 1
ATOM 1730 O O . ASP A 1 214 ? -28.127 -5.680 33.919 1.00 93.88 214 ASP A O 1
ATOM 1734 N N . ARG A 1 215 ? -26.328 -5.646 32.591 1.00 90.75 215 ARG A N 1
ATOM 1735 C CA . ARG A 1 215 ? -25.547 -4.756 33.467 1.00 90.75 215 ARG A CA 1
ATOM 1736 C C . ARG A 1 215 ? -25.916 -3.283 33.295 1.00 90.75 215 ARG A C 1
ATOM 1738 O O . ARG A 1 215 ? -25.480 -2.452 34.092 1.00 90.75 215 ARG A O 1
ATOM 1745 N N . PHE A 1 216 ? -26.693 -2.965 32.266 1.00 90.62 216 PHE A N 1
ATOM 1746 C CA . PHE A 1 216 ? -27.113 -1.616 31.924 1.00 90.62 216 PHE A CA 1
ATOM 1747 C C . PHE A 1 216 ? -28.593 -1.433 32.248 1.00 90.62 216 PHE A C 1
ATOM 1749 O O . PHE A 1 216 ? -29.370 -2.385 32.280 1.00 90.62 216 PHE A O 1
ATOM 1756 N N . GLN A 1 217 ? -28.993 -0.191 32.516 1.00 89.81 217 GLN A N 1
ATOM 1757 C CA . GLN A 1 217 ? -30.390 0.117 32.799 1.00 89.81 217 GLN A CA 1
ATOM 1758 C C . GLN A 1 217 ? -31.252 -0.164 31.562 1.00 89.81 217 GLN A C 1
ATOM 1760 O O . GLN A 1 217 ? -30.935 0.289 30.461 1.00 89.81 217 GLN A O 1
ATOM 1765 N N . SER A 1 218 ? -32.351 -0.893 31.758 1.00 90.62 218 SER A N 1
ATOM 1766 C CA . SER A 1 218 ? -33.240 -1.294 30.671 1.00 90.62 218 SER A CA 1
ATOM 1767 C C . SER A 1 218 ? -33.810 -0.102 29.899 1.00 90.62 218 SER A C 1
ATOM 1769 O O . SER A 1 218 ? -34.237 0.880 30.505 1.00 90.62 218 SER A O 1
ATOM 1771 N N . GLY A 1 219 ? -33.838 -0.209 28.568 1.00 87.88 219 GLY A N 1
ATOM 1772 C CA . GLY A 1 219 ? -34.383 0.811 27.664 1.00 87.88 219 GLY A CA 1
ATOM 1773 C C . GLY A 1 219 ? -33.497 2.048 27.486 1.00 87.88 219 GLY A C 1
ATOM 1774 O O . GLY A 1 219 ? -33.959 3.054 26.957 1.00 87.88 219 GLY A O 1
ATOM 1775 N N . THR A 1 220 ? -32.244 2.003 27.944 1.00 90.19 220 THR A N 1
ATOM 1776 C CA . THR A 1 2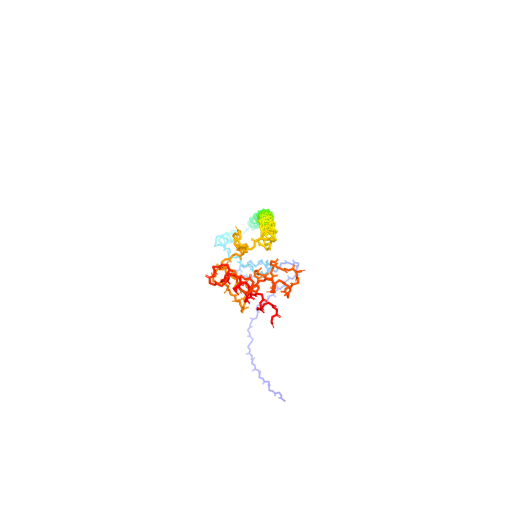20 ? -31.278 3.086 27.715 1.00 90.19 220 THR A CA 1
ATOM 1777 C C . THR A 1 220 ? -30.476 2.853 26.440 1.00 90.19 220 THR A C 1
ATOM 1779 O O . THR A 1 220 ? -30.180 1.713 26.088 1.00 90.19 220 THR A O 1
ATOM 1782 N N . HIS A 1 221 ? -30.033 3.936 25.800 1.00 91.62 221 HIS A N 1
ATOM 1783 C CA . HIS A 1 221 ? -29.146 3.861 24.636 1.00 91.62 221 HIS A CA 1
ATOM 1784 C C . HIS A 1 221 ? -27.858 3.065 24.931 1.00 91.62 221 HIS A C 1
ATOM 1786 O O . HIS A 1 221 ? -27.414 2.253 24.126 1.00 91.62 221 HIS A O 1
ATOM 1792 N N . ASN A 1 222 ? -27.307 3.198 26.143 1.00 91.44 222 ASN A N 1
ATOM 1793 C CA . ASN A 1 222 ? -26.138 2.426 26.575 1.00 91.44 222 ASN A CA 1
ATOM 1794 C C . ASN A 1 222 ? -26.397 0.911 26.581 1.00 91.44 222 ASN A C 1
ATOM 1796 O O . ASN A 1 222 ? -25.473 0.142 26.325 1.00 91.44 222 ASN A O 1
ATOM 1800 N N . GLN A 1 223 ? -27.628 0.469 26.860 1.00 93.31 223 GLN A N 1
ATOM 1801 C CA . GLN A 1 223 ? -27.987 -0.946 26.785 1.00 93.31 223 GLN A CA 1
ATOM 1802 C C . GLN A 1 223 ? -27.981 -1.453 25.337 1.00 93.31 223 GLN A C 1
ATOM 1804 O O . GLN A 1 223 ? -27.537 -2.574 25.096 1.00 93.31 223 GLN A O 1
ATOM 1809 N N . GLU A 1 224 ? -28.448 -0.649 24.382 1.00 94.00 224 GLU A N 1
ATOM 1810 C CA . GLU A 1 224 ? -28.441 -0.988 22.951 1.00 94.00 224 GLU A CA 1
ATOM 1811 C C . GLU A 1 224 ? -27.006 -1.106 22.426 1.00 94.00 224 GLU A C 1
ATOM 1813 O O . GLU A 1 224 ? -26.635 -2.138 21.865 1.00 94.00 224 GLU A O 1
ATOM 1818 N N . LEU A 1 225 ? -26.163 -0.114 22.732 1.00 94.62 225 LEU A N 1
ATOM 1819 C CA . LEU A 1 225 ? -24.739 -0.131 22.384 1.00 94.62 225 LEU A CA 1
ATOM 1820 C C . LEU A 1 225 ? -23.999 -1.313 23.031 1.00 94.62 225 LEU A C 1
ATOM 1822 O O . LEU A 1 225 ? -23.198 -1.989 22.381 1.00 94.62 225 LEU A O 1
ATOM 1826 N N . ALA A 1 226 ? -24.288 -1.611 24.301 1.00 95.12 226 ALA A N 1
ATOM 1827 C CA . ALA A 1 226 ? -23.721 -2.767 24.990 1.00 95.12 226 ALA A CA 1
ATOM 1828 C C . ALA A 1 226 ? -24.177 -4.092 24.369 1.00 95.12 226 ALA A C 1
ATOM 1830 O O . ALA A 1 226 ? -23.365 -4.999 24.196 1.00 95.12 226 ALA A O 1
ATOM 1831 N N . LYS A 1 227 ? -25.457 -4.201 23.994 1.00 96.31 227 LYS A N 1
ATOM 1832 C CA . LYS A 1 227 ? -26.008 -5.374 23.307 1.00 96.31 227 LYS A CA 1
ATOM 1833 C C . LYS A 1 227 ? -25.301 -5.612 21.976 1.00 96.31 227 LYS A C 1
ATOM 1835 O O . LYS A 1 227 ? -24.954 -6.754 21.682 1.00 96.31 227 LYS A O 1
ATOM 1840 N N . GLU A 1 228 ? -25.054 -4.562 21.199 1.00 95.88 228 GLU A N 1
ATOM 1841 C CA . GLU A 1 228 ? -24.314 -4.679 19.945 1.00 95.88 228 GLU A CA 1
ATOM 1842 C C . GLU A 1 228 ? -22.858 -5.113 20.181 1.00 95.88 228 GLU A C 1
ATOM 1844 O O . GLU A 1 228 ? -22.395 -6.079 19.572 1.00 95.88 228 GLU A O 1
ATOM 1849 N N . MET A 1 229 ? -22.151 -4.479 21.125 1.00 95.69 229 MET A N 1
ATOM 1850 C CA . MET A 1 229 ? -20.792 -4.884 21.511 1.00 95.69 229 MET A CA 1
ATOM 1851 C C . MET A 1 229 ? -20.741 -6.357 21.946 1.00 95.69 229 MET A C 1
ATOM 1853 O O . MET A 1 229 ? -19.852 -7.111 21.545 1.00 95.69 229 MET A O 1
ATOM 1857 N N . PHE A 1 230 ? -21.723 -6.787 22.738 1.00 96.62 230 PHE A N 1
ATOM 1858 C CA . PHE A 1 230 ? -21.858 -8.160 23.204 1.00 96.62 230 PHE A CA 1
ATOM 1859 C C . PHE A 1 230 ? -22.038 -9.147 22.047 1.00 96.62 230 PHE A C 1
ATOM 1861 O O . PHE A 1 230 ? -21.366 -10.176 22.021 1.00 96.62 230 PHE A O 1
ATOM 1868 N N . GLN A 1 231 ? -22.891 -8.827 21.069 1.00 96.25 231 GLN A N 1
ATOM 1869 C CA . GLN A 1 231 ? -23.089 -9.647 19.870 1.00 96.25 231 GLN A CA 1
ATOM 1870 C C . GLN A 1 231 ? -21.810 -9.750 19.034 1.00 96.25 231 GLN A C 1
ATOM 1872 O O . GLN A 1 231 ? -21.436 -10.846 18.618 1.00 96.25 231 GLN A O 1
ATOM 1877 N N . LEU A 1 232 ? -21.096 -8.639 18.830 1.00 95.06 232 LEU A N 1
ATOM 1878 C CA . LEU A 1 232 ? -19.822 -8.651 18.108 1.00 95.06 232 LEU A CA 1
ATOM 1879 C C . LEU A 1 232 ? -18.775 -9.514 18.826 1.00 95.06 232 LEU A C 1
ATOM 1881 O O . LEU A 1 232 ? -18.081 -10.289 18.173 1.00 95.06 232 LEU A O 1
ATOM 1885 N N . LEU A 1 233 ? -18.692 -9.444 20.159 1.00 95.81 233 LEU A N 1
ATOM 1886 C CA . LEU A 1 233 ? -17.816 -10.310 20.959 1.00 95.81 233 LEU A CA 1
ATOM 1887 C C . LEU A 1 233 ? -18.235 -11.783 20.900 1.00 95.81 233 LEU A C 1
ATOM 1889 O O . LEU A 1 233 ? -17.373 -12.658 20.840 1.00 95.81 233 LEU A O 1
ATOM 1893 N N . GLN A 1 234 ? -19.538 -12.077 20.883 1.00 95.50 234 GLN A N 1
ATOM 1894 C CA . GLN A 1 234 ? -20.040 -13.442 20.719 1.00 95.50 234 GLN A CA 1
ATOM 1895 C C . GLN A 1 234 ? -19.609 -14.061 19.391 1.00 95.50 234 GLN A C 1
ATOM 1897 O O . GLN A 1 234 ? -19.212 -15.217 19.399 1.00 95.50 234 GLN A O 1
ATOM 1902 N N . VAL A 1 235 ? -19.618 -13.303 18.290 1.00 94.62 235 VAL A N 1
ATOM 1903 C CA . VAL A 1 235 ? -19.153 -13.786 16.974 1.00 94.62 235 VAL A CA 1
ATOM 1904 C C . VAL A 1 235 ? -17.663 -14.142 16.980 1.00 94.62 235 VAL A C 1
ATOM 1906 O O . VAL A 1 235 ? -17.242 -15.015 16.235 1.00 94.62 235 VAL A O 1
ATOM 1909 N N . ILE A 1 236 ? -16.851 -13.471 17.802 1.00 93.00 236 ILE A N 1
ATOM 1910 C CA . ILE A 1 236 ? -15.405 -13.740 17.890 1.00 93.00 236 ILE A CA 1
ATOM 1911 C C . ILE A 1 236 ? -15.119 -14.978 18.752 1.00 93.00 236 ILE A C 1
ATOM 1913 O O . ILE A 1 236 ? -14.125 -15.665 18.529 1.00 93.00 236 ILE A O 1
ATOM 1917 N N . ILE A 1 237 ? -15.941 -15.211 19.780 1.00 91.81 237 ILE A N 1
ATOM 1918 C CA . ILE A 1 237 ? -15.754 -16.289 20.764 1.00 91.81 237 ILE A CA 1
ATOM 1919 C C . ILE A 1 237 ? -16.412 -17.599 20.320 1.00 91.81 237 ILE A C 1
ATOM 1921 O O . ILE A 1 237 ? -15.897 -18.665 20.654 1.00 91.81 237 ILE A O 1
ATOM 1925 N N . GLY A 1 238 ? -17.590 -17.499 19.698 1.00 76.50 238 GLY A N 1
ATOM 1926 C CA . GLY A 1 238 ? -18.402 -18.629 19.244 1.00 76.50 238 GLY A CA 1
ATOM 1927 C C . GLY A 1 238 ? -17.795 -19.332 18.045 1.00 76.50 238 GLY A C 1
ATOM 1928 O O . GLY A 1 238 ? -17.981 -20.565 17.980 1.00 76.50 238 GLY A O 1
#

Secondary structure (DSSP, 8-state):
---------------------SS------TT--------SSS------HHHHHHHHHHHHTTTSHHHHHHHHHHHHHHHHHHHHHHHHHHHHHHHHHHHHHHHHHHHHHHHHHHHHHHHHHHHHHHHHHHHHHHHHHHHHHHHHHHHHHHHHHHHHHHHH-TTTSPPPPPP---S---STT--B-SSS--BHHHHHHHTTTS-HHHHHHHT-GGGS-TT-HHHHHHHHHHHHHHHHH-